Protein AF-A0A6N7F2V4-F1 (afdb_monomer_lite)

pLDDT: mean 83.92, std 19.23, range [26.41, 98.44]

Foldseek 3Di:
DDDDLQLLLLLLLLLQLLLVLLVLLLLLVVLVVVLVVVVDPDDDDDDDPPPVSPNPLDHSVLLCVLVVNDDPQDPPPDDPSRRSVSSSCCCLPPVNVVSLVSNVVSCVVNVVQADPVLNVLNVVLVVCVVVSNPSVSSVSSVVNLVSQCVGDQQSVLSNQLSNLLNVQSSCVSSVNDDLVSLVSNLVSLLSHDDDPLSVVLNVLSVVCSPVVDPVSSVVSVVSVCVSNPPPD

Sequence (232 aa):
MILPLSTAGDLCWLGRYMYRTITIQQRTAIVNTSAKTSTETNTGTGTNIVVATNTPPVSAETYLALMGINSQALHENTDEQTRTEHLARQLNTVILPALFNHINDNVQTVRGVIDRDAYQLFNDAKSLKNDDSLRAACLQLHACCQAMRAQETTVAAFWSLGFSIEQLDEHLRINDAISAHFRQFAVAATSLPDYPAWNTLKLPAQALVFTQDHVAFTDWLTQFYHVFDQRL

Organism: NCBI:txid2654998

InterPro domains:
  IPR007296 Rv2567-like, DUF403 [PF04168] (7-200)

Structure (mmCIF, N/CA/C/O backbone):
data_AF-A0A6N7F2V4-F1
#
_entry.id   AF-A0A6N7F2V4-F1
#
loop_
_atom_site.group_PDB
_atom_site.id
_atom_site.type_symbol
_atom_site.label_atom_id
_atom_site.label_alt_id
_atom_site.label_comp_id
_atom_site.label_asym_id
_atom_site.label_entity_id
_atom_site.label_seq_id
_atom_site.pdbx_PDB_ins_code
_atom_site.Cartn_x
_atom_site.Cartn_y
_atom_site.Cartn_z
_atom_site.occupancy
_atom_site.B_iso_or_equiv
_atom_site.auth_seq_id
_atom_site.auth_comp_id
_atom_site.auth_asym_id
_atom_site.auth_atom_id
_atom_site.pdbx_PDB_model_num
ATOM 1 N N . MET A 1 1 ? 1.453 -14.291 -15.113 1.00 72.94 1 MET A N 1
ATOM 2 C CA . MET A 1 1 ? -0.004 -14.097 -15.329 1.00 72.94 1 MET A CA 1
ATOM 3 C C . MET A 1 1 ? -0.237 -12.689 -15.880 1.00 72.94 1 MET A C 1
ATOM 5 O O . MET A 1 1 ? 0.534 -11.813 -15.522 1.00 72.94 1 MET A O 1
ATOM 9 N N . ILE A 1 2 ? -1.234 -12.444 -16.744 1.00 80.38 2 ILE A N 1
ATOM 10 C CA . ILE A 1 2 ? -1.587 -11.069 -17.167 1.00 80.38 2 ILE A CA 1
ATOM 11 C C . ILE A 1 2 ? -2.807 -10.626 -16.361 1.00 80.38 2 ILE A C 1
ATOM 13 O O . ILE A 1 2 ? -3.857 -11.258 -16.448 1.00 80.38 2 ILE A O 1
ATOM 17 N N . LEU A 1 3 ? -2.657 -9.565 -15.568 1.00 86.75 3 LEU A N 1
ATOM 18 C CA . LEU A 1 3 ? -3.747 -8.982 -14.789 1.00 86.75 3 LEU A CA 1
ATOM 19 C C . LEU A 1 3 ? -4.425 -7.851 -15.577 1.00 86.75 3 LEU A C 1
ATOM 21 O O . LEU A 1 3 ? -3.725 -7.062 -16.218 1.00 86.75 3 LEU A O 1
ATOM 25 N N . PRO A 1 4 ? -5.763 -7.720 -15.509 1.00 89.81 4 PRO A N 1
ATOM 26 C CA . PRO A 1 4 ? -6.443 -6.506 -15.943 1.00 89.81 4 PRO A CA 1
ATOM 27 C C . PRO A 1 4 ? -5.892 -5.283 -15.202 1.00 89.81 4 PRO A C 1
ATOM 29 O O . PRO A 1 4 ? -5.575 -5.369 -14.014 1.00 89.81 4 PRO A O 1
ATOM 32 N N . LEU A 1 5 ? -5.827 -4.133 -15.882 1.00 88.94 5 LEU A N 1
ATOM 33 C CA . LEU A 1 5 ? -5.296 -2.892 -15.303 1.00 88.94 5 LEU A CA 1
ATOM 34 C C . LEU A 1 5 ? -6.032 -2.487 -14.017 1.00 88.94 5 LEU A C 1
ATOM 36 O O . LEU A 1 5 ? -5.392 -2.070 -13.057 1.00 88.94 5 LEU A O 1
ATOM 40 N N . SER A 1 6 ? -7.354 -2.681 -13.973 1.00 89.38 6 SER A N 1
ATOM 41 C CA . SER A 1 6 ? -8.161 -2.438 -12.774 1.00 89.38 6 SER A CA 1
ATOM 42 C C . SER A 1 6 ? -7.714 -3.315 -11.604 1.00 89.38 6 SER A C 1
ATOM 44 O O . SER A 1 6 ? -7.391 -2.795 -10.547 1.00 89.38 6 SER A O 1
ATOM 46 N N . THR A 1 7 ? -7.584 -4.629 -11.815 1.00 93.44 7 THR A N 1
ATOM 47 C CA . THR A 1 7 ? -7.143 -5.578 -10.782 1.00 93.44 7 THR A CA 1
ATOM 48 C C . THR A 1 7 ? -5.726 -5.279 -10.295 1.00 93.44 7 THR A C 1
ATOM 50 O O . THR A 1 7 ? -5.459 -5.359 -9.099 1.00 93.44 7 THR A O 1
ATOM 53 N N . ALA A 1 8 ? -4.817 -4.910 -11.201 1.00 94.31 8 ALA A N 1
ATOM 54 C CA . ALA A 1 8 ? -3.470 -4.474 -10.843 1.00 94.31 8 ALA A CA 1
ATOM 55 C C . ALA A 1 8 ? -3.492 -3.198 -9.981 1.00 94.31 8 ALA A C 1
ATOM 57 O O . ALA A 1 8 ? -2.802 -3.128 -8.963 1.00 94.31 8 ALA A O 1
ATOM 58 N N . GLY A 1 9 ? -4.333 -2.224 -10.343 1.00 94.75 9 GLY A N 1
ATOM 59 C CA . GLY A 1 9 ? -4.569 -1.017 -9.553 1.00 94.75 9 GLY A CA 1
ATOM 60 C C . GLY A 1 9 ? -5.130 -1.326 -8.163 1.00 94.75 9 GLY A C 1
ATOM 61 O O . GLY A 1 9 ? -4.594 -0.841 -7.168 1.00 94.75 9 GLY A O 1
ATOM 62 N N . ASP A 1 10 ? -6.147 -2.185 -8.066 1.00 96.31 10 ASP A N 1
ATOM 63 C CA . ASP A 1 10 ? -6.763 -2.572 -6.790 1.00 96.31 10 ASP A CA 1
ATOM 64 C C . ASP A 1 10 ? -5.779 -3.316 -5.868 1.00 96.31 10 ASP A C 1
ATOM 66 O O . ASP A 1 10 ? -5.812 -3.125 -4.651 1.00 96.31 10 ASP A O 1
ATOM 70 N N . LEU A 1 11 ? -4.845 -4.104 -6.422 1.00 97.50 11 LEU A N 1
ATOM 71 C CA . LEU A 1 11 ? -3.747 -4.712 -5.657 1.00 97.50 11 LEU A CA 1
ATOM 72 C C . LEU A 1 11 ? -2.785 -3.659 -5.092 1.00 97.50 11 LEU A C 1
ATOM 74 O O . LEU A 1 11 ? -2.430 -3.733 -3.912 1.00 97.50 11 LEU A O 1
ATOM 78 N N . CYS A 1 12 ? -2.392 -2.664 -5.894 1.00 97.38 12 CYS A N 1
ATOM 79 C CA . CYS A 1 12 ? -1.582 -1.544 -5.413 1.00 97.38 12 CYS A CA 1
ATOM 80 C C . CYS A 1 12 ? -2.313 -0.787 -4.292 1.00 97.38 12 CYS A C 1
ATOM 82 O O . CYS A 1 12 ? -1.760 -0.560 -3.215 1.00 97.38 12 CYS A O 1
ATOM 84 N N . TRP A 1 13 ? -3.582 -0.437 -4.497 1.00 97.12 13 TRP A N 1
ATOM 85 C CA . TRP A 1 13 ? -4.374 0.254 -3.482 1.00 97.12 13 TRP A CA 1
ATOM 86 C C . TRP A 1 13 ? -4.547 -0.577 -2.209 1.00 97.12 13 TRP A C 1
ATOM 88 O O . TRP A 1 13 ? -4.438 -0.038 -1.109 1.00 97.12 13 TRP A O 1
ATOM 98 N N . LEU A 1 14 ? -4.736 -1.894 -2.333 1.00 98.25 14 LEU A N 1
ATOM 99 C CA . LEU A 1 14 ? -4.779 -2.805 -1.190 1.00 98.25 14 LEU A CA 1
ATOM 100 C C . LEU A 1 14 ? -3.487 -2.727 -0.364 1.00 98.25 14 LEU A C 1
ATOM 102 O O . LEU A 1 14 ? -3.556 -2.567 0.854 1.00 98.25 14 LEU A O 1
ATOM 106 N N . GLY A 1 15 ? -2.317 -2.769 -1.012 1.00 98.12 15 GLY A N 1
ATOM 107 C CA . GLY A 1 15 ? -1.022 -2.618 -0.341 1.00 98.12 15 GLY A CA 1
ATOM 108 C C . GLY A 1 15 ? -0.901 -1.304 0.433 1.00 98.12 15 GLY A C 1
ATOM 109 O O . GLY A 1 15 ? -0.491 -1.310 1.597 1.00 98.12 15 GLY A O 1
ATOM 110 N N . ARG A 1 16 ? -1.337 -0.192 -0.174 1.00 97.25 16 ARG A N 1
ATOM 111 C CA . ARG A 1 16 ? -1.341 1.134 0.465 1.00 97.25 16 ARG A CA 1
ATOM 112 C C . ARG A 1 16 ? -2.234 1.181 1.700 1.00 97.25 16 ARG A C 1
ATOM 114 O O . ARG A 1 16 ? -1.787 1.582 2.774 1.00 97.25 16 ARG A O 1
ATOM 121 N N . TYR A 1 17 ? -3.488 0.747 1.573 1.00 97.31 17 TYR A N 1
ATOM 122 C CA . TYR A 1 17 ? -4.436 0.796 2.687 1.00 97.31 17 TYR A CA 1
ATOM 123 C C . TYR A 1 17 ? -4.031 -0.129 3.834 1.00 97.31 17 TYR A C 1
ATOM 125 O O . TYR A 1 17 ? -4.175 0.253 4.996 1.00 97.31 17 TYR A O 1
ATOM 133 N N . MET A 1 18 ? -3.475 -1.308 3.538 1.00 97.62 18 MET A N 1
ATOM 134 C CA . MET A 1 18 ? -2.960 -2.212 4.570 1.00 97.62 18 MET A CA 1
ATOM 135 C C . MET A 1 18 ? -1.814 -1.577 5.359 1.00 97.62 18 MET A C 1
ATOM 137 O O . MET A 1 18 ? -1.864 -1.582 6.589 1.00 97.62 18 MET A O 1
ATOM 141 N N . TYR A 1 19 ? -0.822 -0.994 4.674 1.00 96.44 19 TYR A N 1
ATOM 142 C CA . TYR A 1 19 ? 0.287 -0.307 5.336 1.00 96.44 19 TYR A CA 1
ATOM 143 C C . TYR A 1 19 ? -0.218 0.831 6.230 1.00 96.44 19 TYR A C 1
ATOM 145 O O . TYR A 1 19 ? 0.044 0.840 7.432 1.00 96.44 19 TYR A O 1
ATOM 153 N N . ARG A 1 20 ? -1.039 1.730 5.672 1.00 94.31 20 ARG A N 1
ATOM 154 C CA . ARG A 1 20 ? -1.604 2.873 6.402 1.00 94.31 20 ARG A CA 1
ATOM 155 C C . ARG A 1 20 ? -2.388 2.441 7.646 1.00 94.31 20 ARG A C 1
ATOM 157 O O . ARG A 1 20 ? -2.226 3.031 8.710 1.00 94.31 20 ARG A O 1
ATOM 164 N N . THR A 1 21 ? -3.203 1.391 7.535 1.00 93.81 21 THR A N 1
ATOM 165 C CA . THR A 1 21 ? -3.991 0.855 8.663 1.00 93.81 21 THR A CA 1
ATOM 166 C C . THR A 1 21 ? -3.090 0.338 9.783 1.00 93.81 21 THR A C 1
ATOM 168 O O . THR A 1 21 ? -3.306 0.660 10.952 1.00 93.81 21 THR A O 1
ATOM 171 N N . ILE A 1 22 ? -2.054 -0.429 9.430 1.00 92.56 22 ILE A N 1
ATOM 172 C CA . ILE A 1 22 ? -1.088 -0.982 10.386 1.00 92.56 22 ILE A CA 1
ATOM 173 C C . ILE A 1 22 ? -0.327 0.142 11.096 1.00 92.56 22 ILE A C 1
ATOM 175 O O . ILE A 1 22 ? -0.249 0.144 12.326 1.00 92.56 22 ILE A O 1
ATOM 179 N N . THR A 1 23 ? 0.187 1.117 10.347 1.00 90.56 23 THR A N 1
ATOM 180 C CA . THR A 1 23 ? 0.953 2.239 10.899 1.00 90.56 23 THR A CA 1
ATOM 181 C C . THR A 1 23 ? 0.112 3.078 11.859 1.00 90.56 23 THR A C 1
ATOM 183 O O . THR A 1 23 ? 0.559 3.384 12.968 1.00 90.56 23 THR A O 1
ATOM 186 N N . ILE A 1 24 ? -1.130 3.405 11.483 1.00 88.50 24 ILE A N 1
ATOM 187 C CA . ILE A 1 24 ? -2.051 4.133 12.365 1.00 88.50 24 ILE A CA 1
ATOM 188 C C . ILE A 1 24 ? -2.283 3.345 13.656 1.00 88.50 24 ILE A C 1
ATOM 190 O O . ILE A 1 24 ? -2.189 3.917 14.742 1.00 88.50 24 ILE A O 1
ATOM 194 N N . GLN A 1 25 ? -2.516 2.033 13.560 1.00 87.44 25 GLN A N 1
ATOM 195 C CA . GLN A 1 25 ? -2.739 1.201 14.740 1.00 87.44 25 GLN A CA 1
ATOM 196 C C . GLN A 1 25 ? -1.510 1.103 15.659 1.00 87.44 25 GLN A C 1
ATOM 198 O O . GLN A 1 25 ? -1.638 1.049 16.884 1.00 87.44 25 GLN A O 1
ATOM 203 N N . GLN A 1 26 ? -0.302 1.055 15.103 1.00 84.69 26 GLN A N 1
ATOM 204 C CA . GLN A 1 26 ? 0.912 1.039 15.918 1.00 84.69 26 GLN A CA 1
ATOM 205 C C . GLN A 1 26 ? 1.054 2.349 16.698 1.00 84.69 26 GLN A C 1
ATOM 207 O O . GLN A 1 26 ? 1.316 2.334 17.901 1.00 84.69 26 GLN A O 1
ATOM 212 N N . ARG A 1 27 ? 0.787 3.481 16.041 1.00 78.50 27 ARG A N 1
ATOM 213 C CA . ARG A 1 27 ? 0.860 4.809 16.657 1.00 78.50 27 ARG A CA 1
ATOM 214 C C . ARG A 1 27 ? -0.245 5.028 17.704 1.00 78.50 27 ARG A C 1
ATOM 216 O O . ARG A 1 27 ? 0.025 5.669 18.716 1.00 78.50 27 ARG A O 1
ATOM 223 N N . THR A 1 28 ? -1.439 4.441 17.549 1.00 72.69 28 THR A N 1
ATOM 224 C CA . THR A 1 28 ? -2.497 4.478 18.587 1.00 72.69 28 THR A CA 1
ATOM 225 C C . THR A 1 28 ? -2.173 3.638 19.815 1.00 72.69 28 THR A C 1
ATOM 227 O O . THR A 1 28 ? -2.500 4.036 20.934 1.00 72.69 28 THR A O 1
ATOM 230 N N . ALA A 1 29 ? -1.532 2.478 19.643 1.00 67.88 29 ALA A N 1
ATOM 231 C CA . ALA A 1 29 ? -1.174 1.610 20.763 1.00 67.88 29 ALA A CA 1
ATOM 232 C C . ALA A 1 29 ? -0.232 2.315 21.756 1.00 67.88 29 ALA A C 1
ATOM 234 O O . ALA A 1 29 ? -0.352 2.124 22.966 1.00 67.88 29 ALA A O 1
ATOM 235 N N . ILE A 1 30 ? 0.651 3.180 21.256 1.00 59.50 30 ILE A N 1
ATOM 236 C CA . ILE A 1 30 ? 1.584 3.965 22.075 1.00 59.50 30 ILE A CA 1
ATOM 237 C C . ILE A 1 30 ? 0.870 5.078 22.835 1.00 59.50 30 ILE A C 1
ATOM 239 O O . ILE A 1 30 ? 1.086 5.221 24.035 1.00 59.50 30 ILE A O 1
ATOM 243 N N . VAL A 1 31 ? -0.057 5.781 22.183 1.00 57.06 31 VAL A N 1
ATOM 244 C CA . VAL A 1 31 ? -0.901 6.803 22.821 1.00 57.06 31 VAL A CA 1
ATOM 245 C C . VAL A 1 31 ? -1.681 6.219 24.012 1.00 57.06 31 VAL A C 1
ATOM 247 O O . VAL A 1 31 ? -1.675 6.784 25.103 1.00 57.06 31 VAL A O 1
ATOM 250 N N . ASN A 1 32 ? -2.264 5.027 23.847 1.00 52.62 32 ASN A N 1
ATOM 251 C CA . ASN A 1 32 ? -2.995 4.337 24.918 1.00 52.62 32 ASN A CA 1
ATOM 252 C C . ASN A 1 32 ? -2.095 3.797 26.045 1.00 52.62 32 ASN A C 1
ATOM 254 O O . ASN A 1 32 ? -2.590 3.516 27.137 1.00 52.62 32 ASN A O 1
ATOM 258 N N . THR A 1 33 ? -0.798 3.612 25.786 1.00 55.09 33 THR A N 1
ATOM 259 C CA . THR A 1 33 ? 0.162 3.145 26.797 1.00 55.09 33 THR A CA 1
ATOM 260 C C . THR A 1 33 ? 0.659 4.320 27.637 1.00 55.09 33 THR A C 1
ATOM 262 O O . THR A 1 33 ? 0.662 4.217 28.859 1.00 55.09 33 THR A O 1
ATOM 265 N N . SER A 1 34 ? 0.958 5.468 27.016 1.00 48.56 34 SER A N 1
ATOM 266 C CA . SER A 1 34 ? 1.377 6.688 27.725 1.00 48.56 34 SER A CA 1
ATOM 267 C C . SER A 1 34 ? 0.290 7.271 28.638 1.00 48.56 34 SER A C 1
ATOM 269 O O . SER A 1 34 ? 0.609 7.768 29.713 1.00 48.56 34 SER A O 1
ATOM 271 N N . ALA A 1 35 ? -0.992 7.158 28.269 1.00 46.00 35 ALA A N 1
ATOM 272 C CA . ALA A 1 35 ? -2.107 7.610 29.111 1.00 46.00 35 ALA A CA 1
ATOM 273 C C . ALA A 1 35 ? -2.288 6.774 30.399 1.00 46.00 35 ALA A C 1
ATOM 275 O O . ALA A 1 35 ? -2.742 7.292 31.420 1.00 46.00 35 ALA A O 1
ATOM 276 N N . LYS A 1 36 ? -1.906 5.487 30.377 1.00 46.66 36 LYS A N 1
ATOM 277 C CA . LYS A 1 36 ? -1.992 4.595 31.547 1.00 46.66 36 LYS A CA 1
ATOM 278 C C . LYS A 1 36 ? -0.860 4.821 32.548 1.00 46.66 36 LYS A C 1
ATOM 280 O O . LYS A 1 36 ? -1.090 4.755 33.750 1.00 46.66 36 LYS A O 1
ATOM 285 N N . THR A 1 37 ? 0.343 5.156 32.084 1.00 45.66 37 THR A N 1
ATOM 286 C CA . THR A 1 37 ? 1.487 5.411 32.976 1.00 45.66 37 THR A CA 1
ATOM 287 C C . THR A 1 37 ? 1.308 6.676 33.822 1.00 45.66 37 THR A C 1
ATOM 289 O O . THR A 1 37 ? 1.836 6.751 34.926 1.00 45.66 37 THR A O 1
ATOM 292 N N . SER A 1 38 ? 0.526 7.649 33.345 1.00 40.66 38 SER A N 1
ATOM 293 C CA . SER A 1 38 ? 0.199 8.871 34.096 1.00 40.66 38 SER A CA 1
ATOM 294 C C . SER A 1 38 ? -0.913 8.677 35.137 1.00 40.66 38 SER A C 1
ATOM 296 O O . SER A 1 38 ? -1.105 9.544 35.985 1.00 40.66 38 SER A O 1
ATOM 298 N N . THR A 1 39 ? -1.643 7.555 35.097 1.00 41.25 39 THR A N 1
ATOM 299 C CA . THR A 1 39 ? -2.728 7.238 36.046 1.00 41.25 39 THR A CA 1
ATOM 300 C C . THR A 1 39 ? -2.332 6.222 37.124 1.00 41.25 39 THR A C 1
ATOM 302 O O . THR A 1 39 ? -3.036 6.104 38.124 1.00 41.25 39 THR A O 1
ATOM 305 N N . GLU A 1 40 ? -1.179 5.555 37.001 1.00 37.28 40 GLU A N 1
ATOM 306 C CA . GLU A 1 40 ? -0.672 4.584 37.983 1.00 37.28 40 GLU A CA 1
ATOM 307 C C . GLU A 1 40 ? 0.592 5.083 38.707 1.00 37.28 40 GLU A C 1
ATOM 309 O O . GLU A 1 40 ? 1.672 4.505 38.617 1.00 37.28 40 GLU A O 1
ATOM 314 N N . THR A 1 41 ? 0.457 6.129 39.526 1.00 36.97 41 THR A N 1
ATOM 315 C CA . THR A 1 41 ? 1.317 6.285 40.710 1.00 36.97 41 THR A CA 1
ATOM 316 C C . THR A 1 41 ? 0.575 5.775 41.935 1.00 36.97 41 THR A C 1
ATOM 318 O O . THR A 1 41 ? -0.010 6.566 42.673 1.00 36.97 41 THR A O 1
ATOM 321 N N . ASN A 1 42 ? 0.581 4.457 42.153 1.00 41.00 42 ASN A N 1
ATOM 322 C CA . ASN A 1 42 ? 0.904 3.885 43.462 1.00 41.00 42 ASN A CA 1
ATOM 323 C C . ASN A 1 42 ? 0.866 2.349 43.483 1.00 41.00 42 ASN A C 1
ATOM 325 O O . ASN A 1 42 ? -0.085 1.716 43.042 1.00 41.00 42 ASN A O 1
ATOM 329 N N . THR A 1 43 ? 1.881 1.808 44.162 1.00 35.66 43 THR A N 1
ATOM 330 C CA . THR A 1 43 ? 2.087 0.434 44.654 1.00 35.66 43 THR A CA 1
ATOM 331 C C . THR A 1 43 ? 2.624 -0.636 43.692 1.00 35.66 43 THR A C 1
ATOM 333 O O . THR A 1 43 ? 1.897 -1.259 42.935 1.00 35.66 43 THR A O 1
ATOM 336 N N . GLY A 1 44 ? 3.907 -0.969 43.899 1.00 35.16 44 GLY A N 1
ATOM 337 C CA . GLY A 1 44 ? 4.316 -2.368 44.069 1.00 35.16 44 GLY A CA 1
ATOM 338 C C . GLY A 1 44 ? 5.067 -3.030 42.915 1.00 35.16 44 GLY A C 1
ATOM 339 O O . GLY A 1 44 ? 4.458 -3.602 42.026 1.00 35.16 44 GLY A O 1
ATOM 340 N N . THR A 1 45 ? 6.402 -3.034 43.024 1.00 40.31 45 THR A N 1
ATOM 341 C CA . THR A 1 45 ? 7.339 -4.102 42.597 1.00 40.31 45 THR A CA 1
ATOM 342 C C . THR A 1 45 ? 6.857 -5.064 41.502 1.00 40.31 45 THR A C 1
ATOM 344 O O . THR A 1 45 ? 6.261 -6.100 41.789 1.00 40.31 45 THR A O 1
ATOM 347 N N . GLY A 1 46 ? 7.238 -4.777 40.257 1.00 28.45 46 GLY A N 1
ATOM 348 C CA . GLY A 1 46 ? 7.104 -5.687 39.123 1.00 28.45 46 GLY A CA 1
ATOM 349 C C . GLY A 1 46 ? 8.268 -5.502 38.154 1.00 28.45 46 GLY A C 1
ATOM 350 O O . GLY A 1 46 ? 8.620 -4.386 37.789 1.00 28.45 46 GLY A O 1
ATOM 351 N N . THR A 1 47 ? 8.910 -6.605 37.803 1.00 27.53 47 THR A N 1
ATOM 352 C CA . THR A 1 47 ? 10.104 -6.727 36.965 1.00 27.53 47 THR A CA 1
ATOM 353 C C . THR A 1 47 ? 9.939 -6.000 35.624 1.00 27.53 47 THR A C 1
ATOM 355 O O . THR A 1 47 ? 9.102 -6.384 34.810 1.00 27.53 47 THR A O 1
ATOM 358 N N . ASN A 1 48 ? 10.757 -4.971 35.373 1.00 26.41 48 ASN A N 1
ATOM 359 C CA . ASN A 1 48 ? 10.792 -4.255 34.096 1.00 26.41 48 ASN A CA 1
ATOM 360 C C . ASN A 1 48 ? 11.324 -5.174 32.986 1.00 26.41 48 ASN A C 1
ATOM 362 O O . ASN A 1 48 ? 12.532 -5.298 32.784 1.00 26.41 48 ASN A O 1
ATOM 366 N N . ILE A 1 49 ? 10.416 -5.802 32.239 1.00 29.00 49 ILE A N 1
ATOM 367 C CA . ILE A 1 49 ? 10.722 -6.279 30.892 1.00 29.00 49 ILE A CA 1
ATOM 368 C C . ILE A 1 49 ? 10.742 -5.032 30.012 1.00 29.00 49 ILE A C 1
ATOM 370 O O . ILE A 1 49 ? 9.696 -4.502 29.643 1.00 29.00 49 ILE A O 1
ATOM 374 N N . VAL A 1 50 ? 11.943 -4.546 29.699 1.00 28.42 50 VAL A N 1
ATOM 375 C CA . VAL A 1 50 ? 12.147 -3.516 28.677 1.00 28.42 50 VAL A CA 1
ATOM 376 C C . VAL A 1 50 ? 11.819 -4.156 27.328 1.00 28.42 50 VAL A C 1
ATOM 378 O O . VAL A 1 50 ? 12.684 -4.697 26.644 1.00 28.42 50 VAL A O 1
ATOM 381 N N . VAL A 1 51 ? 10.540 -4.143 26.955 1.00 31.64 51 VAL A N 1
ATOM 382 C CA . VAL A 1 51 ? 10.152 -4.255 25.551 1.00 31.64 51 VAL A CA 1
ATOM 383 C C . VAL A 1 51 ? 10.748 -3.017 24.899 1.00 31.64 51 VAL A C 1
ATOM 385 O O . VAL A 1 51 ? 10.389 -1.904 25.273 1.00 31.64 51 VAL A O 1
ATOM 388 N N . ALA A 1 52 ? 11.705 -3.194 23.991 1.00 26.88 52 ALA A N 1
ATOM 389 C CA . ALA A 1 52 ? 12.224 -2.104 23.179 1.00 26.88 52 ALA A CA 1
ATOM 390 C C . ALA A 1 52 ? 11.061 -1.546 22.346 1.00 26.88 52 ALA A C 1
ATOM 392 O O . ALA A 1 52 ? 10.763 -2.024 21.252 1.00 26.88 52 ALA A O 1
ATOM 393 N N . THR A 1 53 ? 10.331 -0.582 22.899 1.00 34.66 53 THR A N 1
ATOM 394 C CA . THR A 1 53 ? 9.316 0.154 22.167 1.00 34.66 53 THR A CA 1
ATOM 395 C C . THR A 1 53 ? 10.085 1.111 21.279 1.00 34.66 53 THR A C 1
ATOM 397 O O . THR A 1 53 ? 10.571 2.138 21.749 1.00 34.66 53 THR A O 1
ATOM 400 N N . ASN A 1 54 ? 10.250 0.749 20.006 1.00 42.41 54 ASN A N 1
ATOM 401 C CA . ASN A 1 54 ? 10.611 1.712 18.976 1.00 42.41 54 ASN A CA 1
ATOM 402 C C . ASN A 1 54 ? 9.512 2.776 18.979 1.00 42.41 54 ASN A C 1
ATOM 404 O O . ASN A 1 54 ? 8.454 2.583 18.379 1.00 42.41 54 ASN A O 1
ATOM 408 N N . THR A 1 55 ? 9.722 3.852 19.733 1.00 49.28 55 THR A N 1
ATOM 409 C CA . THR A 1 55 ? 8.814 4.987 19.731 1.00 49.28 55 THR A CA 1
ATOM 410 C C . THR A 1 55 ? 8.803 5.524 18.302 1.00 49.28 55 THR A C 1
ATOM 412 O O . THR A 1 55 ? 9.869 5.819 17.760 1.00 49.28 55 THR A O 1
ATOM 415 N N . PRO A 1 56 ? 7.638 5.588 17.648 1.00 62.78 56 PRO A N 1
ATOM 416 C CA . PRO A 1 56 ? 7.534 6.058 16.290 1.00 62.78 56 PRO A CA 1
ATOM 41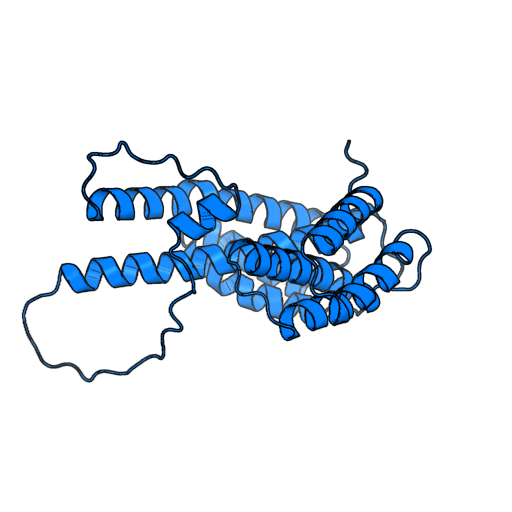7 C C . PRO A 1 56 ? 8.010 7.513 16.237 1.00 62.78 56 PRO A C 1
ATOM 419 O O . PRO A 1 56 ? 7.825 8.258 17.201 1.00 62.78 56 PRO A O 1
ATOM 422 N N . PRO A 1 57 ? 8.598 7.934 15.109 1.00 65.38 57 PRO A N 1
ATOM 423 C CA . PRO A 1 57 ? 9.309 9.210 14.991 1.00 65.38 57 PRO A CA 1
ATOM 424 C C . PRO A 1 57 ? 8.425 10.444 15.231 1.00 65.38 57 PRO A C 1
ATOM 426 O O . PRO A 1 57 ? 8.937 11.520 15.519 1.00 65.38 57 PRO A O 1
ATOM 429 N N . VAL A 1 58 ? 7.099 10.296 15.136 1.00 78.81 58 VAL A N 1
ATOM 430 C CA . VAL A 1 58 ? 6.116 11.362 15.378 1.00 78.81 58 VAL A CA 1
ATOM 431 C C . VAL A 1 58 ? 4.880 10.812 16.094 1.00 78.81 58 VAL A C 1
ATOM 433 O O . VAL A 1 58 ? 4.560 9.623 15.974 1.00 78.81 58 VAL A O 1
ATOM 436 N N . SER A 1 59 ? 4.161 11.679 16.813 1.00 77.75 59 SER A N 1
ATOM 437 C CA . SER A 1 59 ? 2.896 11.331 17.473 1.00 77.75 59 SER A CA 1
ATOM 438 C C . SER A 1 59 ? 1.822 10.909 16.458 1.00 77.75 59 SER A C 1
ATOM 440 O O . SER A 1 59 ? 1.920 11.198 15.263 1.00 77.75 59 SER A O 1
ATOM 442 N N . ALA A 1 60 ? 0.772 10.228 16.930 1.00 76.38 60 ALA A N 1
ATOM 443 C CA . ALA A 1 60 ? -0.357 9.851 16.080 1.00 76.38 60 ALA A CA 1
ATOM 444 C C . ALA A 1 60 ? -1.051 11.081 15.465 1.00 76.38 60 ALA A C 1
ATOM 446 O O . ALA A 1 60 ? -1.415 11.045 14.297 1.00 76.38 60 ALA A O 1
ATOM 447 N N . GLU A 1 61 ? -1.180 12.186 16.203 1.00 78.56 61 GLU A N 1
ATOM 448 C CA . GLU A 1 61 ? -1.787 13.421 15.687 1.00 78.56 61 GLU A CA 1
ATOM 449 C C . GLU A 1 61 ? -0.960 14.050 14.572 1.00 78.56 61 GLU A C 1
ATOM 451 O O . GLU A 1 61 ? -1.488 14.347 13.501 1.00 78.56 61 GLU A O 1
ATOM 456 N N . THR A 1 62 ? 0.349 14.204 14.797 1.00 81.62 62 THR A N 1
ATOM 457 C CA . THR A 1 62 ? 1.266 14.739 13.787 1.00 81.62 62 THR A CA 1
ATOM 458 C C . THR A 1 62 ? 1.249 13.860 12.543 1.00 81.62 62 THR A C 1
ATOM 460 O O . THR A 1 62 ? 1.191 14.375 11.431 1.00 81.62 62 THR A O 1
ATOM 463 N N . TYR A 1 63 ? 1.227 12.537 12.718 1.00 83.94 63 TYR A N 1
ATOM 464 C CA . TYR A 1 63 ? 1.093 11.600 11.608 1.00 83.94 63 TYR A CA 1
ATOM 465 C C . TYR A 1 63 ? -0.192 11.835 10.803 1.00 83.94 63 TYR A C 1
ATOM 467 O O . TYR A 1 63 ? -0.127 11.972 9.586 1.00 83.94 63 TYR A O 1
ATOM 475 N N . LEU A 1 64 ? -1.358 11.920 11.453 1.00 83.75 64 LEU A N 1
ATOM 476 C CA . LEU A 1 64 ? -2.628 12.139 10.750 1.00 83.75 64 LEU A CA 1
ATOM 477 C C . LEU A 1 64 ? -2.636 13.467 9.989 1.00 83.75 64 LEU A C 1
ATOM 479 O O . LEU A 1 64 ? -3.040 13.490 8.826 1.00 83.75 64 LEU A O 1
ATOM 483 N N . ALA A 1 65 ? -2.128 14.536 10.610 1.00 84.00 65 ALA A N 1
ATOM 484 C CA . ALA A 1 65 ? -2.009 15.846 9.981 1.00 84.00 65 ALA A CA 1
ATOM 485 C C . ALA A 1 65 ? -1.117 15.796 8.729 1.00 84.00 65 ALA A C 1
ATOM 487 O O . ALA A 1 65 ? -1.523 16.262 7.665 1.00 84.00 65 ALA A O 1
ATOM 488 N N . LEU A 1 66 ? 0.057 15.162 8.824 1.00 83.94 66 LEU A N 1
ATOM 489 C CA . LEU A 1 66 ? 0.969 14.968 7.691 1.00 83.94 66 LEU A CA 1
ATOM 490 C C . LEU A 1 66 ? 0.350 14.100 6.587 1.00 83.94 66 LEU A C 1
ATOM 492 O O . LEU A 1 66 ? 0.548 14.348 5.398 1.00 83.94 66 LEU A O 1
ATOM 496 N N . MET A 1 67 ? -0.447 13.099 6.955 1.00 82.75 67 MET A N 1
ATOM 497 C CA . MET A 1 67 ? -1.137 12.243 5.991 1.00 82.75 67 MET A CA 1
ATOM 498 C C . MET A 1 67 ? -2.389 12.891 5.377 1.00 82.75 67 MET A C 1
ATOM 500 O O . MET A 1 67 ? -3.029 12.272 4.527 1.00 82.75 67 MET A O 1
ATOM 504 N N . GLY A 1 68 ? -2.741 14.123 5.771 1.00 79.44 68 GLY A N 1
ATOM 505 C CA . GLY A 1 68 ? -3.954 14.811 5.316 1.00 79.44 68 GLY A CA 1
ATOM 506 C C . GLY A 1 68 ? -5.243 14.151 5.817 1.00 79.44 68 GLY A C 1
ATOM 507 O O . GLY A 1 68 ? -6.314 14.351 5.244 1.00 79.44 68 GLY A O 1
ATOM 508 N N . ILE A 1 69 ? -5.152 13.332 6.867 1.00 78.19 69 ILE A N 1
ATOM 509 C CA . ILE A 1 69 ? -6.297 12.670 7.482 1.00 78.19 69 ILE A CA 1
ATOM 510 C C . ILE A 1 69 ? -6.870 13.651 8.496 1.00 78.19 69 ILE A C 1
ATOM 512 O O . ILE A 1 69 ? -6.239 13.943 9.509 1.00 78.19 69 ILE A O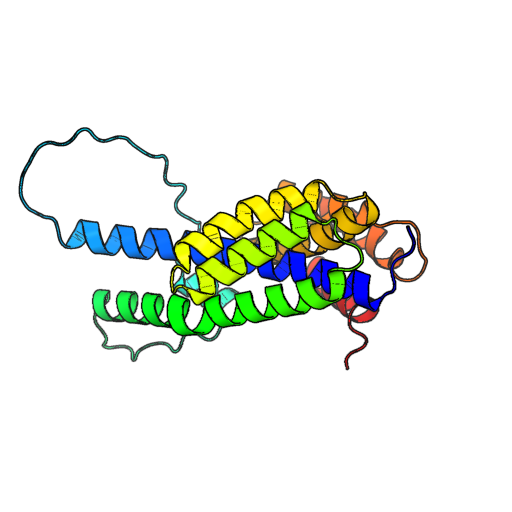 1
ATOM 516 N N . ASN A 1 70 ? -8.060 14.176 8.204 1.00 66.19 70 ASN A N 1
ATOM 517 C CA . ASN A 1 70 ? -8.702 15.202 9.018 1.00 66.19 70 ASN A CA 1
ATOM 518 C C . ASN A 1 70 ? -9.064 14.655 10.412 1.00 66.19 70 ASN A C 1
ATOM 520 O O . ASN A 1 70 ? -10.154 14.118 10.631 1.00 66.19 70 ASN A O 1
ATOM 524 N N . SER A 1 71 ? -8.142 14.777 11.366 1.00 63.28 71 SER A N 1
ATOM 525 C CA . SER A 1 71 ? -8.471 14.700 12.781 1.00 63.28 71 SER A CA 1
ATOM 526 C C . SER A 1 71 ? -9.143 16.014 13.151 1.00 63.28 71 SER A C 1
ATOM 528 O O . SER A 1 71 ? -8.501 17.059 13.036 1.00 63.28 71 SER A O 1
ATOM 530 N N . GLN A 1 72 ? -10.419 16.000 13.543 1.00 60.84 72 GLN A N 1
ATOM 531 C CA . GLN A 1 72 ? -11.072 17.228 13.991 1.00 60.84 72 GLN A CA 1
ATOM 532 C C . GLN A 1 72 ? -10.308 17.716 15.224 1.00 60.84 72 GLN A C 1
ATOM 534 O O . GLN A 1 72 ? -10.367 17.097 16.283 1.00 60.84 72 GLN A O 1
ATOM 539 N N . ALA A 1 73 ? -9.518 18.776 15.061 1.00 53.25 73 ALA A N 1
ATOM 540 C CA . ALA A 1 73 ? -8.737 19.325 16.151 1.00 53.25 73 ALA A CA 1
ATOM 541 C C . ALA A 1 73 ? -9.709 19.893 17.190 1.00 53.25 73 ALA A C 1
ATOM 543 O O . ALA A 1 73 ? -10.497 20.795 16.898 1.00 53.25 73 ALA A O 1
ATOM 544 N N . LEU A 1 74 ? -9.672 19.334 18.398 1.00 52.34 74 LEU A N 1
ATOM 545 C CA . LEU A 1 74 ? -10.335 19.917 19.556 1.00 52.34 74 LEU A CA 1
ATOM 546 C C . LEU A 1 74 ? -9.838 21.353 19.765 1.00 52.34 74 LEU A C 1
ATOM 548 O O . LEU A 1 74 ? -8.655 21.640 19.587 1.00 52.34 74 LEU A O 1
ATOM 552 N N . HIS A 1 75 ? -10.757 22.241 20.153 1.00 52.81 75 HIS A N 1
ATOM 553 C CA . HIS A 1 75 ? -10.481 23.646 20.456 1.00 52.81 75 HIS A CA 1
ATOM 554 C C . HIS A 1 75 ? -9.277 23.811 21.404 1.00 52.81 75 HIS A C 1
ATOM 556 O O . HIS A 1 75 ? -9.099 23.014 22.329 1.00 52.81 75 HIS A O 1
ATOM 562 N N . GLU A 1 76 ? -8.511 24.893 21.208 1.00 52.66 76 GLU A N 1
ATOM 563 C CA . GLU A 1 76 ? -7.208 25.225 21.829 1.00 52.66 76 GLU A CA 1
ATOM 564 C C . GLU A 1 76 ? -7.165 25.290 23.377 1.00 52.66 76 GLU A C 1
ATOM 566 O O . GLU A 1 76 ? -6.123 25.598 23.941 1.00 52.66 76 GLU A O 1
ATOM 571 N N . ASN A 1 77 ? -8.246 24.954 24.089 1.00 55.94 77 ASN A N 1
ATOM 572 C CA . ASN A 1 77 ? -8.333 24.954 25.559 1.00 55.94 77 ASN A CA 1
ATOM 573 C C . ASN A 1 77 ? -8.710 23.588 26.166 1.00 55.94 77 ASN A C 1
ATOM 575 O O . ASN A 1 77 ? -9.205 23.519 27.290 1.00 55.94 77 ASN A O 1
ATOM 579 N N . THR A 1 78 ? -8.521 22.496 25.426 1.00 62.88 78 THR A N 1
ATOM 580 C CA . THR A 1 78 ? -8.859 21.147 25.903 1.00 62.88 78 THR A CA 1
ATOM 581 C C . THR A 1 78 ? -7.645 20.497 26.566 1.00 62.88 78 THR A C 1
ATOM 583 O O . THR A 1 78 ? -6.565 20.488 25.980 1.00 62.88 78 THR A O 1
ATOM 586 N N . ASP A 1 79 ? -7.822 19.950 27.771 1.00 76.19 79 ASP A N 1
ATOM 587 C CA . ASP A 1 79 ? -6.792 19.179 28.480 1.00 76.19 79 ASP A CA 1
ATOM 588 C C . ASP A 1 79 ? -6.227 18.029 27.611 1.00 76.19 79 ASP A C 1
ATOM 590 O O . ASP A 1 79 ? -6.938 17.426 26.798 1.00 76.19 79 ASP A O 1
ATOM 594 N N . GLU A 1 80 ? -4.935 17.731 27.785 1.00 70.31 80 GLU A N 1
ATOM 595 C CA . GLU A 1 80 ? -4.161 16.772 26.985 1.00 70.31 80 GLU A CA 1
ATOM 596 C C . GLU A 1 80 ? -4.749 15.355 27.046 1.00 70.31 80 GLU A C 1
ATOM 598 O O . GLU A 1 80 ? -4.774 14.640 26.035 1.00 70.31 80 GLU A O 1
ATOM 603 N N . GLN A 1 81 ? -5.302 14.961 28.196 1.00 71.69 81 GLN A N 1
ATOM 604 C CA . GLN A 1 81 ? -5.933 13.654 28.351 1.00 71.69 81 GLN A CA 1
ATOM 605 C C . GLN A 1 81 ? -7.257 13.570 27.586 1.00 71.69 81 GLN A C 1
ATOM 607 O O . GLN A 1 81 ? -7.490 12.613 26.844 1.00 71.69 81 GLN A O 1
ATOM 612 N N . THR A 1 82 ? -8.082 14.615 27.661 1.00 77.44 82 THR A N 1
ATOM 613 C CA . THR A 1 82 ? -9.331 14.703 26.885 1.00 77.44 82 THR A CA 1
ATOM 614 C C . THR A 1 82 ? -9.058 14.710 25.373 1.00 77.44 82 THR A C 1
ATOM 616 O O . THR A 1 82 ? -9.778 14.072 24.597 1.00 77.44 82 THR A O 1
ATOM 619 N N . ARG A 1 83 ? -7.981 15.381 24.942 1.00 73.12 83 ARG A N 1
ATOM 620 C CA . ARG A 1 83 ? -7.518 15.387 23.547 1.00 73.12 83 ARG A CA 1
ATOM 621 C C . ARG A 1 83 ? -7.081 14.000 23.078 1.00 73.12 83 ARG A C 1
ATOM 623 O O . ARG A 1 83 ? -7.525 13.533 22.028 1.00 73.12 83 ARG A O 1
ATOM 630 N N . THR A 1 84 ? -6.299 13.313 23.903 1.00 74.00 84 THR A N 1
ATOM 631 C CA . THR A 1 84 ? -5.834 11.945 23.659 1.00 74.00 84 THR A CA 1
ATOM 632 C C . THR A 1 84 ? -6.993 10.950 23.529 1.00 74.00 84 THR A C 1
ATOM 634 O O . THR A 1 84 ? -7.033 10.152 22.589 1.00 74.00 84 THR A O 1
ATOM 637 N N . GLU A 1 85 ? -7.978 11.018 24.424 1.00 78.44 85 GLU A N 1
ATOM 638 C CA . GLU A 1 85 ? -9.167 10.160 24.379 1.00 78.44 85 GLU A CA 1
ATOM 639 C C . GLU A 1 85 ? -10.038 10.429 23.146 1.00 78.44 85 GLU A C 1
ATOM 641 O O . GLU A 1 85 ? -10.574 9.496 22.540 1.00 78.44 85 GLU A O 1
ATOM 646 N N . HIS A 1 86 ? -10.179 11.694 22.744 1.00 80.56 86 HIS A N 1
ATOM 647 C CA . HIS A 1 86 ? -10.912 12.054 21.534 1.00 80.56 86 HIS A CA 1
ATOM 648 C C . HIS A 1 86 ? -10.225 11.528 20.274 1.00 80.56 86 HIS A C 1
ATOM 650 O O . HIS A 1 86 ? -10.888 10.915 19.436 1.00 80.56 86 HIS A O 1
ATOM 656 N N . LEU A 1 87 ? -8.905 11.695 20.172 1.00 80.19 87 LEU A N 1
ATOM 657 C CA . LEU A 1 87 ? -8.108 11.149 19.080 1.00 80.19 87 LEU A CA 1
ATOM 658 C C . LEU A 1 87 ? -8.234 9.623 19.010 1.00 80.19 87 LEU A C 1
ATOM 660 O O . LEU A 1 87 ? -8.501 9.068 17.943 1.00 80.19 87 LEU A O 1
ATOM 664 N N . ALA A 1 88 ? -8.082 8.938 20.148 1.00 80.12 88 ALA A N 1
ATOM 665 C CA . ALA A 1 88 ? -8.236 7.491 20.223 1.00 80.12 88 ALA A CA 1
ATOM 666 C C . ALA A 1 88 ? -9.641 7.061 19.774 1.00 80.12 88 ALA A C 1
ATOM 668 O O . ALA A 1 88 ? -9.775 6.106 19.006 1.00 80.12 88 ALA A O 1
ATOM 669 N N . ARG A 1 89 ? -10.689 7.784 20.186 1.00 83.31 89 ARG A N 1
ATOM 670 C CA . ARG A 1 89 ? -12.061 7.533 19.733 1.00 83.31 89 ARG A CA 1
ATOM 671 C C . ARG A 1 89 ? -12.183 7.721 18.222 1.00 83.31 89 ARG A C 1
ATOM 673 O O . ARG A 1 89 ? -12.626 6.795 17.557 1.00 83.31 89 ARG A O 1
ATOM 680 N N . GLN A 1 90 ? -11.737 8.849 17.672 1.00 84.44 90 GLN A N 1
ATOM 681 C CA . GLN A 1 90 ? -11.823 9.136 16.237 1.00 84.44 90 GLN A CA 1
ATOM 682 C C . GLN A 1 90 ? -11.082 8.090 15.388 1.00 84.44 90 GLN A C 1
ATOM 684 O O . GLN A 1 90 ? -11.583 7.651 14.349 1.00 84.44 90 GLN A O 1
ATOM 689 N N . LEU A 1 91 ? -9.908 7.647 15.843 1.00 85.44 91 LEU A N 1
ATOM 690 C CA . LEU A 1 91 ? -9.131 6.619 15.157 1.00 85.44 91 LEU A CA 1
ATOM 691 C C . LEU A 1 91 ? -9.879 5.286 15.116 1.00 85.44 91 LEU A C 1
ATOM 693 O O . LEU A 1 91 ? -9.961 4.675 14.052 1.00 85.44 91 LEU A O 1
ATOM 697 N N . ASN A 1 92 ? -10.471 4.874 16.239 1.00 84.94 92 ASN A N 1
ATOM 698 C CA . ASN A 1 92 ? -11.170 3.595 16.346 1.00 84.94 92 ASN A CA 1
ATOM 699 C C . ASN A 1 92 ? -12.582 3.604 15.735 1.00 84.94 92 ASN A C 1
ATOM 701 O O . ASN A 1 92 ? -13.025 2.563 15.260 1.00 84.94 92 ASN A O 1
ATOM 705 N N . THR A 1 93 ? -13.293 4.736 15.726 1.00 85.88 93 THR A N 1
ATOM 706 C CA . THR A 1 93 ? -14.694 4.792 15.265 1.00 85.88 93 THR A CA 1
ATOM 707 C C . THR A 1 93 ? -14.866 5.337 13.851 1.00 85.88 93 THR A C 1
ATOM 709 O O . THR A 1 93 ? -15.896 5.077 13.234 1.00 85.88 93 THR A O 1
ATOM 712 N N . VAL A 1 94 ? -13.881 6.067 13.316 1.00 88.06 94 VAL A N 1
ATOM 713 C CA . VAL A 1 94 ? -13.982 6.707 11.994 1.00 88.06 94 VAL A CA 1
ATOM 714 C C . VAL A 1 94 ? -12.879 6.225 11.059 1.00 88.06 94 VAL A C 1
ATOM 716 O O . VAL A 1 94 ? -13.163 5.615 10.030 1.00 88.06 94 VAL A O 1
ATOM 719 N N . ILE A 1 95 ? -11.617 6.474 11.413 1.00 89.00 95 ILE A N 1
ATOM 720 C CA . ILE A 1 95 ? -10.497 6.361 10.465 1.00 89.00 95 ILE A CA 1
ATOM 721 C C . ILE A 1 95 ? -10.170 4.899 10.147 1.00 89.00 95 ILE A C 1
ATOM 723 O O . ILE A 1 95 ? -10.164 4.506 8.980 1.00 89.00 95 ILE A O 1
ATOM 727 N N . LEU A 1 96 ? -9.921 4.076 11.169 1.00 91.06 96 LEU A N 1
ATOM 728 C CA . LEU A 1 96 ? -9.595 2.664 10.974 1.00 91.06 96 LEU A CA 1
ATOM 729 C C . LEU A 1 96 ? -10.766 1.881 10.349 1.00 91.06 96 LEU A C 1
ATOM 731 O O . LEU A 1 96 ? -10.516 1.155 9.387 1.00 91.06 96 LEU A O 1
ATOM 735 N N . PRO A 1 97 ? -12.037 2.041 10.781 1.00 91.88 97 PRO A N 1
ATOM 736 C CA . PRO A 1 97 ? -13.163 1.398 10.104 1.00 91.88 97 PRO A CA 1
ATOM 737 C C . PRO A 1 97 ? -13.282 1.760 8.619 1.00 91.88 97 PRO A C 1
ATOM 739 O O . PRO A 1 97 ? -13.546 0.874 7.806 1.00 91.88 97 PRO A O 1
ATOM 742 N N . ALA A 1 98 ? -13.056 3.027 8.249 1.00 92.31 98 ALA A N 1
ATOM 743 C CA . ALA A 1 98 ? -13.074 3.452 6.850 1.00 92.31 98 ALA A CA 1
ATOM 744 C C . ALA A 1 98 ? -11.960 2.778 6.032 1.00 92.31 98 ALA A C 1
ATOM 746 O O . ALA A 1 98 ? -12.218 2.261 4.945 1.00 92.31 98 ALA A O 1
ATOM 747 N N . LEU A 1 99 ? -10.742 2.701 6.575 1.00 93.88 99 LEU A N 1
ATOM 748 C CA . LEU A 1 99 ? -9.637 1.993 5.925 1.00 93.88 99 LEU A CA 1
ATOM 749 C C . LEU A 1 99 ? -9.919 0.493 5.772 1.00 93.88 99 LEU A C 1
ATOM 751 O O . LEU A 1 99 ? -9.657 -0.069 4.711 1.00 93.88 99 LEU A O 1
ATOM 755 N N . PHE A 1 100 ? -10.520 -0.150 6.777 1.00 94.62 100 PHE A N 1
ATOM 756 C CA . PHE A 1 100 ? -10.955 -1.546 6.669 1.00 94.62 100 PHE A CA 1
ATOM 757 C C . PHE A 1 100 ? -11.992 -1.759 5.567 1.00 94.62 100 PHE A C 1
ATOM 759 O O . PHE A 1 100 ? -11.948 -2.787 4.890 1.00 94.62 100 PHE A O 1
ATOM 766 N N . ASN A 1 101 ? -12.908 -0.808 5.368 1.00 94.94 101 ASN A N 1
ATOM 767 C CA . ASN A 1 101 ? -13.871 -0.887 4.274 1.00 94.94 101 ASN A CA 1
ATOM 768 C C . ASN A 1 101 ? -13.149 -0.836 2.917 1.00 94.94 101 ASN A C 1
ATOM 770 O O . ASN A 1 101 ? -13.378 -1.717 2.096 1.00 94.94 101 ASN A O 1
ATOM 774 N N . HIS A 1 102 ? -12.193 0.082 2.730 1.00 96.38 102 HIS A N 1
ATOM 775 C CA . HIS A 1 102 ? -11.378 0.135 1.508 1.00 96.38 102 HIS A CA 1
ATOM 776 C C . HIS A 1 102 ? -10.553 -1.140 1.273 1.00 96.38 102 HIS A C 1
ATOM 778 O O . HIS A 1 102 ? -10.484 -1.635 0.149 1.00 96.38 102 HIS A O 1
ATOM 784 N N . ILE A 1 103 ? -9.958 -1.711 2.328 1.00 97.44 103 ILE A N 1
ATOM 785 C CA . ILE A 1 103 ? -9.266 -3.007 2.248 1.00 97.44 103 ILE A CA 1
ATOM 786 C C . ILE A 1 103 ? -10.247 -4.091 1.790 1.00 97.44 103 ILE A C 1
ATOM 788 O O . ILE A 1 103 ? -9.940 -4.828 0.857 1.00 97.44 103 ILE A O 1
ATOM 792 N N . ASN A 1 104 ? -11.427 -4.188 2.411 1.00 96.38 104 ASN A N 1
ATOM 793 C CA . ASN A 1 104 ? -12.430 -5.187 2.044 1.00 96.38 104 ASN A CA 1
ATOM 794 C C . ASN A 1 104 ? -12.896 -5.018 0.593 1.00 96.38 104 ASN A C 1
ATOM 796 O O . ASN A 1 104 ? -13.000 -6.021 -0.107 1.00 96.38 104 ASN A O 1
ATOM 800 N N . ASP A 1 105 ? -13.148 -3.793 0.135 1.00 96.44 105 ASP A N 1
ATOM 801 C CA . ASP A 1 105 ? -13.584 -3.523 -1.237 1.00 96.44 105 ASP A CA 1
ATOM 802 C C . ASP A 1 105 ? -12.535 -3.998 -2.247 1.00 96.44 105 ASP A C 1
ATOM 804 O O . ASP A 1 105 ? -12.852 -4.779 -3.148 1.00 96.44 105 ASP A O 1
ATOM 808 N N . ASN A 1 106 ? -11.264 -3.646 -2.031 1.00 96.69 106 ASN A N 1
ATOM 809 C CA . ASN A 1 106 ? -10.178 -4.101 -2.896 1.00 96.69 106 ASN A CA 1
ATOM 810 C C . ASN A 1 106 ? -10.017 -5.624 -2.847 1.00 96.69 106 ASN A C 1
ATOM 812 O O . ASN A 1 106 ? -9.877 -6.252 -3.894 1.00 96.69 106 ASN A O 1
ATOM 816 N N . VAL A 1 107 ? -10.103 -6.241 -1.660 1.00 97.44 107 VAL A N 1
ATOM 817 C CA . VAL A 1 107 ? -10.074 -7.707 -1.499 1.00 97.44 107 VAL A CA 1
ATOM 818 C C . VAL A 1 107 ? -11.207 -8.371 -2.279 1.00 97.44 107 VAL A C 1
ATOM 820 O O . VAL A 1 107 ? -10.977 -9.386 -2.934 1.00 97.44 107 VAL A O 1
ATOM 823 N N . GLN A 1 108 ? -12.421 -7.812 -2.262 1.00 95.62 108 GLN A N 1
ATOM 824 C CA . GLN A 1 108 ? -13.529 -8.357 -3.047 1.00 95.62 108 GLN A CA 1
ATOM 825 C C . GLN A 1 108 ? -13.268 -8.273 -4.550 1.00 95.62 108 GLN A C 1
ATOM 827 O O . GLN A 1 108 ? -13.658 -9.197 -5.268 1.00 95.62 108 GLN A O 1
ATOM 832 N N . THR A 1 109 ? -12.592 -7.225 -5.018 1.00 95.12 109 THR A N 1
ATOM 833 C CA . THR A 1 109 ? -12.216 -7.089 -6.429 1.00 95.12 109 THR A CA 1
ATOM 834 C C . THR A 1 109 ? -11.110 -8.064 -6.830 1.00 95.12 109 THR A C 1
ATOM 836 O O . THR A 1 109 ? -11.175 -8.662 -7.904 1.00 95.12 109 THR A O 1
ATOM 839 N N . VAL A 1 110 ? -10.120 -8.292 -5.960 1.00 96.25 110 VAL A N 1
ATOM 840 C CA . VAL A 1 110 ? -8.961 -9.153 -6.263 1.00 96.25 110 VAL A CA 1
ATOM 841 C C . VAL A 1 110 ? -9.147 -10.616 -5.842 1.00 96.25 110 VAL A C 1
ATOM 843 O O . VAL A 1 110 ? -8.262 -11.434 -6.082 1.00 96.25 110 VAL A O 1
ATOM 846 N N . ARG A 1 111 ? -10.297 -10.997 -5.265 1.00 95.31 111 ARG A N 1
ATOM 847 C CA . ARG A 1 111 ? -10.554 -12.360 -4.745 1.00 95.31 111 ARG A CA 1
ATOM 848 C C . ARG A 1 111 ? -10.344 -13.489 -5.758 1.00 95.31 111 ARG A C 1
ATOM 850 O O . ARG A 1 111 ? -10.135 -14.625 -5.364 1.00 95.31 111 ARG A O 1
ATOM 857 N N . GLY A 1 112 ? -10.468 -13.191 -7.054 1.00 95.00 112 GLY A N 1
ATOM 858 C CA . GLY A 1 112 ? -10.266 -14.168 -8.127 1.00 95.00 112 GLY A CA 1
ATOM 859 C C . GLY A 1 112 ? -8.799 -14.398 -8.498 1.00 95.00 112 GLY A C 1
ATOM 860 O O . GLY A 1 112 ? -8.525 -15.321 -9.258 1.00 95.00 112 GLY A O 1
ATOM 861 N N . VAL A 1 113 ? -7.879 -13.557 -8.009 1.00 96.56 113 VAL A N 1
ATOM 862 C CA . VAL A 1 113 ? -6.444 -13.622 -8.338 1.00 96.56 113 VAL A CA 1
ATOM 863 C C . VAL A 1 113 ? -5.552 -13.914 -7.135 1.00 96.56 113 VAL A C 1
ATOM 865 O O . VAL A 1 113 ? -4.438 -14.390 -7.328 1.00 96.56 113 VAL A O 1
ATOM 868 N N . ILE A 1 114 ? -6.022 -13.645 -5.916 1.00 96.94 114 ILE A N 1
ATOM 869 C CA . ILE A 1 114 ? -5.351 -14.097 -4.692 1.00 96.94 114 ILE A CA 1
ATOM 870 C C . ILE A 1 114 ? -5.746 -15.543 -4.381 1.00 96.94 114 ILE A C 1
ATOM 872 O O . ILE A 1 114 ? -6.843 -15.985 -4.732 1.00 96.94 114 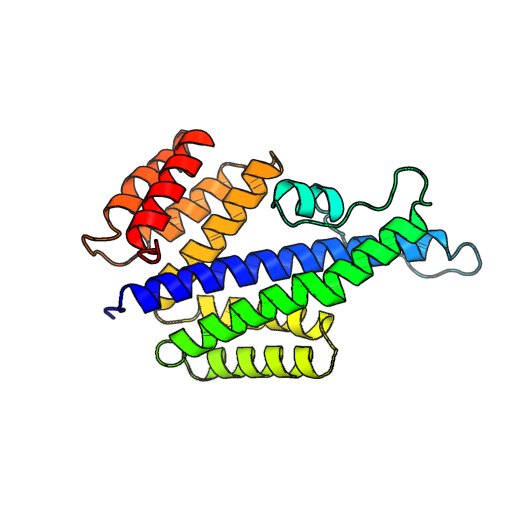ILE A O 1
ATOM 876 N N . ASP A 1 115 ? -4.862 -16.283 -3.719 1.00 96.25 115 ASP A N 1
ATOM 877 C CA . ASP A 1 115 ? -5.173 -17.643 -3.298 1.00 96.25 115 ASP A CA 1
ATOM 878 C C . ASP A 1 115 ? -6.253 -17.698 -2.197 1.00 96.25 115 ASP A C 1
ATOM 880 O O . ASP A 1 115 ? -6.641 -16.704 -1.568 1.00 96.25 115 ASP A O 1
ATOM 884 N N . ARG A 1 116 ? -6.769 -18.912 -1.983 1.00 96.38 116 ARG A N 1
ATOM 885 C CA . ARG A 1 116 ? -7.845 -19.173 -1.026 1.00 96.38 116 ARG A CA 1
ATOM 886 C C . ARG A 1 116 ? -7.430 -18.877 0.417 1.00 96.38 116 ARG A C 1
ATOM 888 O O . ARG A 1 116 ? -8.272 -18.419 1.187 1.00 96.38 116 ARG A O 1
ATOM 895 N N . ASP A 1 117 ? -6.179 -19.140 0.776 1.00 95.50 117 ASP A N 1
ATOM 896 C CA . ASP A 1 117 ? -5.694 -19.010 2.150 1.00 95.50 117 ASP A CA 1
ATOM 897 C C . ASP A 1 117 ? -5.541 -17.529 2.524 1.00 95.50 117 ASP A C 1
ATOM 899 O O . ASP A 1 117 ? -6.015 -17.098 3.575 1.00 95.50 117 ASP A O 1
ATOM 903 N N . ALA A 1 118 ? -4.996 -16.711 1.621 1.00 96.62 118 ALA A N 1
ATOM 904 C CA . ALA A 1 118 ? -4.954 -15.261 1.750 1.00 96.62 118 ALA A CA 1
ATOM 905 C C . ALA A 1 118 ? -6.362 -14.668 1.849 1.00 96.62 118 ALA A C 1
ATOM 907 O O . ALA A 1 118 ? -6.623 -13.850 2.734 1.00 96.62 118 ALA A O 1
ATOM 908 N N . TYR A 1 119 ? -7.293 -15.106 0.993 1.00 97.81 119 TYR A N 1
ATOM 909 C CA . TYR A 1 119 ? -8.684 -14.658 1.076 1.00 97.81 119 TYR A CA 1
ATOM 910 C C . TYR A 1 119 ? -9.339 -15.039 2.412 1.00 97.81 119 TYR A C 1
ATOM 912 O O . TYR A 1 119 ? -10.067 -14.230 2.991 1.00 97.81 119 TYR A O 1
ATOM 920 N N . GLN A 1 120 ? -9.052 -16.234 2.942 1.00 97.62 120 GLN A N 1
ATOM 921 C CA . GLN A 1 120 ? -9.550 -16.653 4.252 1.00 97.62 120 GLN A CA 1
ATOM 922 C C . GLN A 1 120 ? -9.010 -15.760 5.375 1.00 97.62 120 GLN A C 1
ATOM 924 O O . GLN A 1 120 ? -9.798 -15.287 6.190 1.00 97.62 120 GLN A O 1
ATOM 929 N N . LEU A 1 121 ? -7.714 -15.430 5.371 1.00 97.75 121 LEU A N 1
ATOM 930 C CA . LEU A 1 121 ? -7.130 -14.523 6.367 1.00 97.75 121 LEU A CA 1
ATOM 931 C C . LEU A 1 121 ? -7.787 -13.133 6.347 1.00 97.75 121 LEU A C 1
ATOM 933 O O . LEU A 1 121 ? -7.989 -12.531 7.405 1.00 97.75 121 LEU A O 1
ATOM 937 N N . PHE A 1 122 ? -8.164 -12.628 5.166 1.00 97.81 122 PHE A N 1
ATOM 938 C CA . PHE A 1 122 ? -8.931 -11.383 5.060 1.00 97.81 122 PHE A CA 1
ATOM 939 C C . PHE A 1 122 ? -10.355 -11.512 5.610 1.00 97.81 122 PHE A C 1
ATOM 941 O O . PHE A 1 122 ? -10.841 -10.572 6.242 1.00 97.81 122 PHE A O 1
ATOM 948 N N . ASN A 1 123 ? -11.021 -12.653 5.412 1.00 96.88 123 ASN A N 1
ATOM 949 C CA . ASN A 1 123 ? -12.330 -12.905 6.018 1.00 96.88 123 ASN A CA 1
ATOM 950 C C . ASN A 1 123 ? -12.240 -12.974 7.548 1.00 96.88 123 ASN A C 1
ATOM 952 O O . ASN A 1 123 ? -13.105 -12.416 8.223 1.00 96.88 123 ASN A O 1
ATOM 956 N N . ASP A 1 124 ? -11.173 -13.561 8.090 1.00 96.94 124 ASP A N 1
ATOM 957 C CA . ASP A 1 124 ? -10.923 -13.590 9.533 1.00 96.94 124 ASP A CA 1
ATOM 958 C C . ASP A 1 124 ? -10.718 -12.164 10.075 1.00 96.94 124 ASP A C 1
ATOM 960 O O . ASP A 1 124 ? -11.348 -11.770 11.058 1.00 96.94 124 ASP A O 1
ATOM 964 N N . ALA A 1 125 ? -9.914 -11.337 9.389 1.00 95.94 125 ALA A N 1
ATOM 965 C CA . ALA A 1 125 ? -9.712 -9.931 9.754 1.00 95.94 125 ALA A CA 1
ATOM 966 C C . ALA A 1 125 ? -11.026 -9.131 9.720 1.00 95.94 125 ALA A C 1
ATOM 968 O O . ALA A 1 125 ? -11.299 -8.326 10.612 1.00 95.94 125 ALA A O 1
ATOM 969 N N . LYS A 1 126 ? -11.863 -9.375 8.705 1.00 94.56 126 LYS A N 1
ATOM 970 C CA . LYS A 1 126 ? -13.190 -8.765 8.579 1.00 94.56 126 LYS A CA 1
ATOM 971 C C . LYS A 1 126 ? -14.125 -9.189 9.712 1.00 94.56 126 LYS A C 1
ATOM 973 O O . LYS A 1 126 ? -14.824 -8.331 10.243 1.00 94.56 126 LYS A O 1
ATOM 978 N N . SER A 1 127 ? -14.134 -10.471 10.084 1.00 95.44 127 SER A N 1
ATOM 979 C CA . SER A 1 127 ? -14.938 -10.969 11.208 1.00 95.44 127 SER A CA 1
ATOM 980 C C . SER A 1 127 ? -14.526 -10.289 12.508 1.00 95.44 127 SER A C 1
ATOM 982 O O . SER A 1 127 ? -15.367 -9.696 13.169 1.00 95.44 127 SER A O 1
ATOM 984 N N . LEU A 1 128 ? -13.222 -10.249 12.804 1.00 94.31 128 LEU A N 1
ATOM 985 C CA . LEU A 1 128 ? -12.692 -9.580 13.996 1.00 94.31 128 LEU A CA 1
ATOM 986 C C . LEU A 1 128 ? -13.089 -8.101 14.062 1.00 94.31 128 LEU A C 1
ATOM 988 O O . LEU A 1 128 ? -13.401 -7.592 15.135 1.00 94.31 128 LEU A O 1
ATOM 992 N N . LYS A 1 129 ? -13.098 -7.407 12.917 1.00 92.19 129 LYS A N 1
ATOM 993 C CA . LYS A 1 129 ? -13.546 -6.012 12.830 1.00 92.19 129 LYS A CA 1
ATOM 994 C C . LYS A 1 129 ? -15.053 -5.870 13.075 1.00 92.19 129 LYS A C 1
ATOM 996 O O . LYS A 1 129 ? -15.464 -4.858 13.630 1.00 92.19 129 LYS A O 1
ATOM 1001 N N . ASN A 1 130 ? -15.864 -6.835 12.644 1.00 91.12 130 ASN A N 1
ATOM 1002 C CA . ASN A 1 130 ? -17.312 -6.831 12.871 1.00 91.12 130 ASN A CA 1
ATOM 1003 C C . ASN A 1 130 ? -17.683 -7.214 14.312 1.00 91.12 130 ASN A C 1
ATOM 1005 O O . ASN A 1 130 ? -18.705 -6.751 14.803 1.00 91.12 130 ASN A O 1
ATOM 1009 N N . ASP A 1 131 ? -16.836 -7.990 14.988 1.00 91.50 131 ASP A N 1
ATOM 1010 C CA . ASP A 1 131 ? -16.964 -8.344 16.407 1.00 91.50 131 ASP A CA 1
ATOM 1011 C C . ASP A 1 131 ? -16.410 -7.238 17.339 1.00 91.50 131 ASP A C 1
ATOM 1013 O O . ASP A 1 131 ? -15.997 -7.512 18.466 1.00 91.50 131 ASP A O 1
ATOM 1017 N N . ASP A 1 132 ? -16.318 -5.994 16.849 1.00 84.75 132 ASP A N 1
ATOM 1018 C CA . ASP A 1 132 ? -15.746 -4.813 17.522 1.00 84.75 132 ASP A CA 1
ATOM 1019 C C . ASP A 1 132 ? -14.304 -4.987 18.053 1.00 84.75 132 ASP A C 1
ATOM 1021 O O . ASP A 1 132 ? -13.780 -4.165 18.811 1.00 84.75 132 ASP A O 1
ATOM 1025 N N . SER A 1 133 ? -13.588 -6.015 17.592 1.00 89.56 133 SER A N 1
ATOM 1026 C CA . SER A 1 133 ? -12.208 -6.311 17.982 1.00 89.56 133 SER A CA 1
ATOM 1027 C C . SER A 1 133 ? -11.210 -5.711 16.990 1.00 89.56 133 SER A C 1
ATOM 1029 O O . SER A 1 133 ? -10.364 -6.390 16.400 1.00 89.56 133 SER A O 1
ATOM 1031 N N . LEU A 1 134 ? -11.282 -4.391 16.806 1.00 87.56 134 LEU A N 1
ATOM 1032 C CA . LEU A 1 134 ? -10.503 -3.670 15.792 1.00 87.56 134 LEU A CA 1
ATOM 1033 C C . LEU A 1 134 ? -8.988 -3.851 15.954 1.00 87.56 134 LEU A C 1
ATOM 1035 O O . LEU A 1 134 ? -8.261 -4.030 14.979 1.00 87.56 134 LEU A O 1
ATOM 1039 N N . ARG A 1 135 ? -8.501 -3.883 17.199 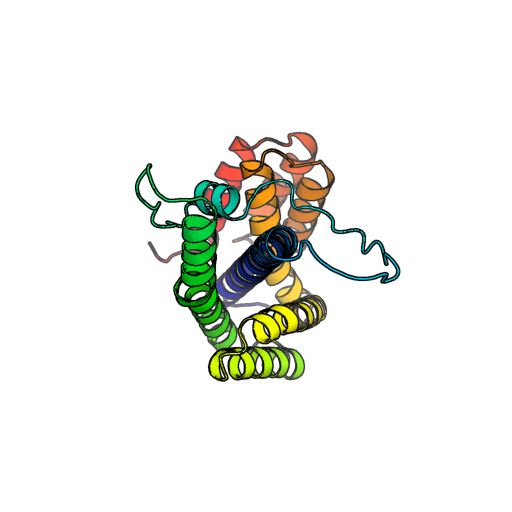1.00 86.62 135 ARG A N 1
ATOM 1040 C CA . ARG A 1 135 ? -7.091 -4.171 17.488 1.00 86.62 135 ARG A CA 1
ATOM 1041 C C . ARG A 1 135 ? -6.685 -5.564 16.996 1.00 86.62 135 ARG A C 1
ATOM 1043 O O . ARG A 1 135 ? -5.598 -5.702 16.438 1.00 86.62 135 ARG A O 1
ATOM 1050 N N . ALA A 1 136 ? -7.520 -6.581 17.216 1.00 90.50 136 ALA A N 1
ATOM 1051 C CA . ALA A 1 136 ? -7.246 -7.934 16.742 1.00 90.50 136 ALA A CA 1
ATOM 1052 C C . ALA A 1 136 ? -7.320 -8.005 15.212 1.00 90.50 136 ALA A C 1
ATOM 1054 O O . ALA A 1 136 ? -6.461 -8.628 14.596 1.00 90.50 136 ALA A O 1
ATOM 1055 N N . ALA A 1 137 ? -8.268 -7.296 14.596 1.00 93.44 137 ALA A N 1
ATOM 1056 C CA . ALA A 1 137 ? -8.352 -7.174 13.145 1.00 93.44 137 ALA A CA 1
ATOM 1057 C C . ALA A 1 137 ? -7.074 -6.554 12.549 1.00 93.44 137 ALA A C 1
ATOM 1059 O O . ALA A 1 137 ? -6.530 -7.072 11.576 1.00 93.44 137 ALA A O 1
ATOM 1060 N N . CYS A 1 138 ? -6.539 -5.486 13.152 1.00 91.69 138 CYS A N 1
ATOM 1061 C CA . CYS A 1 138 ? -5.273 -4.886 12.721 1.00 91.69 138 CYS A CA 1
ATOM 1062 C C . CYS A 1 138 ? -4.079 -5.834 12.910 1.00 91.69 138 CYS A C 1
ATOM 1064 O O . CYS A 1 138 ? -3.194 -5.882 12.060 1.00 91.69 138 CYS A O 1
ATOM 1066 N N . LEU A 1 139 ? -4.050 -6.609 13.999 1.00 91.56 139 LEU A N 1
ATOM 1067 C CA . LEU A 1 139 ? -3.050 -7.665 14.190 1.00 91.56 139 LEU A CA 1
ATOM 1068 C C . LEU A 1 139 ? -3.149 -8.725 13.082 1.00 91.56 139 LEU A C 1
ATOM 1070 O O . LEU A 1 139 ? -2.129 -9.095 12.503 1.00 91.56 139 LEU A O 1
ATOM 1074 N N . GLN A 1 140 ? -4.365 -9.140 12.724 1.00 95.94 140 GLN A N 1
ATOM 1075 C CA . GLN A 1 140 ? -4.615 -10.092 11.642 1.00 95.94 140 GLN A CA 1
ATOM 1076 C C . GLN A 1 140 ? -4.146 -9.562 10.276 1.00 95.94 140 GLN A C 1
ATOM 1078 O O . GLN A 1 140 ? -3.655 -10.340 9.458 1.00 95.94 140 GLN A O 1
ATOM 1083 N N . LEU A 1 141 ? -4.178 -8.243 10.037 1.00 96.12 141 LEU A N 1
ATOM 1084 C CA . LEU A 1 141 ? -3.622 -7.656 8.809 1.00 96.12 141 LEU A CA 1
ATOM 1085 C C . LEU A 1 141 ? -2.121 -7.928 8.633 1.00 96.12 141 LEU A C 1
ATOM 1087 O O . LEU A 1 141 ? -1.652 -7.968 7.495 1.00 96.12 141 LEU A O 1
ATOM 1091 N N . HIS A 1 142 ? -1.357 -8.165 9.704 1.00 95.31 142 HIS A N 1
ATOM 1092 C CA . HIS A 1 142 ? 0.036 -8.596 9.564 1.00 95.31 142 HIS A CA 1
ATOM 1093 C C . HIS A 1 142 ? 0.147 -9.998 8.951 1.00 95.31 142 HIS A C 1
ATOM 1095 O O . HIS A 1 142 ? 1.019 -10.214 8.107 1.00 95.31 142 HIS A O 1
ATOM 1101 N N . ALA A 1 143 ? -0.746 -10.925 9.311 1.00 96.12 143 ALA A N 1
ATOM 1102 C CA . ALA A 1 143 ? -0.817 -12.241 8.678 1.00 96.12 143 ALA A CA 1
ATOM 1103 C C . ALA A 1 143 ? -1.247 -12.114 7.208 1.00 96.12 143 ALA A C 1
ATOM 1105 O O . ALA A 1 143 ? -0.610 -12.695 6.329 1.00 96.12 143 ALA A O 1
ATOM 1106 N N . CYS A 1 144 ? -2.233 -11.258 6.912 1.00 98.06 144 CYS A N 1
ATOM 1107 C CA . CYS A 1 144 ? -2.618 -10.953 5.531 1.00 98.06 144 CYS A CA 1
ATOM 1108 C C . CYS A 1 144 ? -1.436 -10.392 4.721 1.00 98.06 144 CYS A C 1
ATOM 1110 O O . CYS A 1 144 ? -1.208 -10.802 3.590 1.00 98.06 144 CYS A O 1
ATOM 1112 N N . CYS A 1 145 ? -0.634 -9.494 5.301 1.00 97.44 145 CYS A N 1
ATOM 1113 C CA . CYS A 1 145 ? 0.574 -8.954 4.674 1.00 97.44 145 CYS A CA 1
ATOM 1114 C C . CYS A 1 145 ? 1.615 -10.036 4.343 1.00 97.44 145 CYS A C 1
ATOM 1116 O O . CYS A 1 145 ? 2.355 -9.899 3.369 1.00 97.44 145 CYS A O 1
ATOM 1118 N N . GLN A 1 146 ? 1.740 -11.077 5.168 1.00 96.88 146 GLN A N 1
ATOM 1119 C CA . GLN A 1 146 ? 2.637 -12.201 4.886 1.00 96.88 146 GLN A CA 1
ATOM 1120 C C . GLN A 1 146 ? 2.077 -13.067 3.756 1.00 96.88 146 GLN A C 1
ATOM 1122 O O . GLN A 1 146 ? 2.807 -13.384 2.819 1.00 96.88 146 GLN A O 1
ATOM 1127 N N . ALA A 1 147 ? 0.775 -13.355 3.787 1.00 97.62 147 ALA A N 1
ATOM 1128 C CA . ALA A 1 147 ? 0.099 -14.101 2.732 1.00 97.62 147 ALA A CA 1
ATOM 1129 C C . ALA A 1 147 ? 0.157 -13.381 1.376 1.00 97.62 147 ALA A C 1
ATOM 1131 O O . ALA A 1 147 ? 0.417 -14.017 0.359 1.00 97.62 147 ALA A O 1
ATOM 1132 N N . MET A 1 148 ? 0.013 -12.050 1.355 1.00 98.19 148 MET A N 1
ATOM 1133 C CA . MET A 1 148 ? 0.141 -11.246 0.134 1.00 98.19 148 MET A CA 1
ATOM 1134 C C . MET A 1 148 ? 1.558 -11.277 -0.455 1.00 98.19 148 MET A C 1
ATOM 1136 O O . MET A 1 148 ? 1.714 -11.320 -1.673 1.00 98.19 148 MET A O 1
ATOM 1140 N N . ARG A 1 149 ? 2.599 -11.308 0.389 1.00 96.12 149 ARG A N 1
ATOM 1141 C CA . ARG A 1 149 ? 3.994 -11.474 -0.065 1.00 96.12 149 ARG A CA 1
ATOM 1142 C C . ARG A 1 149 ? 4.277 -12.866 -0.629 1.00 96.12 149 ARG A C 1
ATOM 1144 O O . ARG A 1 149 ? 5.179 -12.999 -1.447 1.00 96.12 149 ARG A O 1
ATOM 1151 N N . ALA A 1 150 ? 3.535 -13.876 -0.179 1.00 96.19 150 ALA A N 1
ATOM 1152 C CA . ALA A 1 150 ? 3.674 -15.263 -0.613 1.00 96.19 150 ALA A CA 1
ATOM 1153 C C . ALA A 1 150 ? 2.849 -15.609 -1.868 1.00 96.19 150 ALA A C 1
ATOM 1155 O O . ALA A 1 150 ? 2.933 -16.738 -2.346 1.00 96.19 150 ALA A O 1
ATOM 1156 N N . GLN A 1 151 ? 2.066 -14.662 -2.401 1.00 97.31 151 GLN A N 1
ATOM 1157 C CA . GLN A 1 151 ? 1.293 -14.862 -3.630 1.00 97.31 151 GLN A CA 1
ATOM 1158 C C . GLN A 1 151 ? 2.191 -15.121 -4.846 1.00 97.31 151 GLN A C 1
ATOM 1160 O O . GLN A 1 151 ? 3.407 -14.921 -4.818 1.00 97.31 151 GLN A O 1
ATOM 1165 N N . GLU A 1 152 ? 1.564 -15.504 -5.962 1.00 95.25 152 GLU A N 1
ATOM 1166 C CA . GLU A 1 152 ? 2.231 -15.528 -7.265 1.00 95.25 152 GLU A CA 1
ATOM 1167 C C . GLU A 1 152 ? 2.906 -14.178 -7.561 1.00 95.25 152 GLU A C 1
ATOM 1169 O O . GLU A 1 152 ? 2.409 -13.108 -7.195 1.00 95.25 152 GLU A O 1
ATOM 1174 N N . THR A 1 153 ? 4.064 -14.243 -8.221 1.00 95.06 153 THR A N 1
ATOM 1175 C CA . THR A 1 153 ? 5.002 -13.127 -8.391 1.00 95.06 153 THR A CA 1
ATOM 1176 C C . THR A 1 153 ? 4.348 -11.840 -8.890 1.00 95.06 153 THR A C 1
ATOM 1178 O O . THR A 1 153 ? 4.680 -10.764 -8.403 1.00 95.06 153 THR A O 1
ATOM 1181 N N . THR A 1 154 ? 3.400 -11.929 -9.823 1.00 95.50 154 THR A N 1
ATOM 1182 C CA . THR A 1 154 ? 2.698 -10.771 -10.385 1.00 95.50 154 THR A CA 1
ATOM 1183 C C . THR A 1 154 ? 1.812 -10.103 -9.335 1.00 95.50 154 THR A C 1
ATOM 1185 O O . THR A 1 154 ? 1.868 -8.887 -9.157 1.00 95.50 154 THR A O 1
ATOM 1188 N N . VAL A 1 155 ? 1.013 -10.892 -8.610 1.00 97.31 155 VAL A N 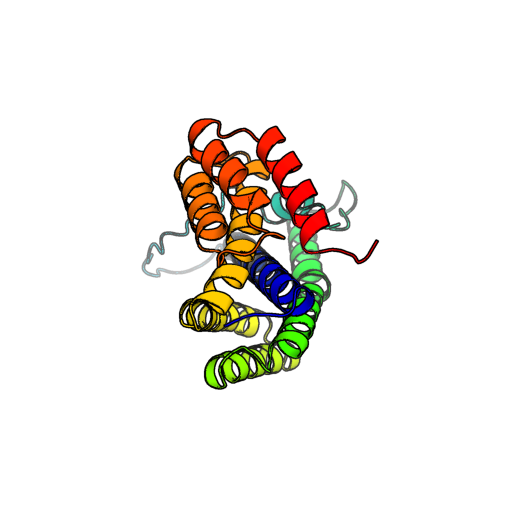1
ATOM 1189 C CA . VAL A 1 155 ? 0.110 -10.398 -7.555 1.00 97.31 155 VAL A CA 1
ATOM 1190 C C . VAL A 1 155 ? 0.910 -9.768 -6.420 1.00 97.31 155 VAL A C 1
ATOM 1192 O O . VAL A 1 155 ? 0.620 -8.643 -6.001 1.00 97.31 155 VAL A O 1
ATOM 1195 N N . ALA A 1 156 ? 1.954 -10.468 -5.970 1.00 97.81 156 ALA A N 1
ATOM 1196 C CA . ALA A 1 156 ? 2.849 -9.989 -4.929 1.00 97.81 156 ALA A CA 1
ATOM 1197 C C . ALA A 1 156 ? 3.559 -8.690 -5.345 1.00 97.81 156 ALA A C 1
ATOM 1199 O O . ALA A 1 156 ? 3.702 -7.794 -4.513 1.00 97.81 156 ALA A O 1
ATOM 1200 N N . ALA A 1 157 ? 3.961 -8.550 -6.615 1.00 97.50 157 ALA A N 1
ATOM 1201 C CA . ALA A 1 157 ? 4.633 -7.353 -7.121 1.00 97.50 157 ALA A CA 1
ATOM 1202 C C . ALA A 1 157 ? 3.730 -6.110 -7.080 1.00 97.50 157 ALA A C 1
ATOM 1204 O O . ALA A 1 157 ? 4.141 -5.090 -6.528 1.00 97.50 157 ALA A O 1
ATOM 1205 N N . PHE A 1 158 ? 2.493 -6.190 -7.587 1.00 97.75 158 PHE A N 1
ATOM 1206 C CA . PHE A 1 158 ? 1.564 -5.049 -7.548 1.00 97.75 158 PHE A CA 1
ATOM 1207 C C . PHE A 1 158 ? 1.198 -4.656 -6.115 1.00 97.75 158 PHE A C 1
ATOM 1209 O O . PHE A 1 158 ? 1.256 -3.480 -5.754 1.00 97.75 158 PHE A O 1
ATOM 1216 N N . TRP A 1 159 ? 0.901 -5.638 -5.262 1.00 98.44 159 TRP A N 1
ATOM 1217 C CA . TRP A 1 159 ? 0.635 -5.364 -3.852 1.00 98.44 159 TRP A CA 1
ATOM 1218 C C . TRP A 1 159 ? 1.845 -4.724 -3.150 1.00 98.44 159 TRP A C 1
ATOM 1220 O O . TRP A 1 159 ? 1.699 -3.727 -2.437 1.00 98.44 159 TRP A O 1
ATOM 1230 N N . SER A 1 160 ? 3.051 -5.249 -3.395 1.00 98.19 160 SER A N 1
ATOM 1231 C CA . SER A 1 160 ? 4.290 -4.736 -2.796 1.00 98.19 160 SER A CA 1
ATOM 1232 C C . SER A 1 160 ? 4.621 -3.327 -3.273 1.00 98.19 160 SER A C 1
ATOM 1234 O O . SER A 1 160 ? 5.101 -2.521 -2.475 1.00 98.19 160 SER A O 1
ATOM 1236 N N . LEU A 1 161 ? 4.335 -3.002 -4.539 1.00 98.38 161 LEU A N 1
ATOM 1237 C CA . LEU A 1 161 ? 4.480 -1.645 -5.057 1.00 98.38 161 LEU A CA 1
ATOM 1238 C C . LEU A 1 161 ? 3.618 -0.676 -4.255 1.00 98.38 161 LEU A C 1
ATOM 1240 O O . LEU A 1 161 ? 4.150 0.276 -3.688 1.00 98.38 161 LEU A O 1
ATOM 1244 N N . GLY A 1 162 ? 2.324 -0.969 -4.123 1.00 98.12 162 GLY A N 1
ATOM 1245 C CA . GLY A 1 162 ? 1.410 -0.186 -3.298 1.00 98.12 162 GLY A CA 1
ATOM 1246 C C . GLY A 1 162 ? 1.898 0.006 -1.864 1.00 98.12 162 GLY A C 1
ATOM 1247 O O . GLY A 1 162 ? 1.991 1.128 -1.374 1.00 98.12 162 GLY A O 1
ATOM 1248 N N . PHE A 1 163 ? 2.282 -1.085 -1.205 1.00 98.38 163 PHE A N 1
ATOM 1249 C CA . PHE A 1 163 ? 2.818 -1.044 0.156 1.00 98.38 163 PHE A CA 1
ATOM 1250 C C . PHE A 1 163 ? 4.066 -0.146 0.265 1.00 98.38 163 PHE A C 1
ATOM 1252 O O . PHE A 1 163 ? 4.185 0.647 1.194 1.00 98.38 163 PHE A O 1
ATOM 1259 N N . SER A 1 164 ? 4.987 -0.239 -0.700 1.00 98.19 164 SER A N 1
ATOM 1260 C CA . SER A 1 164 ? 6.233 0.540 -0.708 1.00 98.19 164 SER A CA 1
ATOM 1261 C C . SER A 1 164 ? 6.035 2.024 -1.037 1.00 98.19 164 SER A C 1
ATOM 1263 O O . SER A 1 164 ? 6.750 2.858 -0.486 1.00 98.19 164 SER A O 1
ATOM 1265 N N . ILE A 1 165 ? 5.055 2.357 -1.888 1.00 97.81 165 ILE A N 1
ATOM 1266 C CA . ILE A 1 165 ? 4.652 3.739 -2.177 1.00 97.81 165 ILE A CA 1
ATOM 1267 C C . ILE A 1 165 ? 4.223 4.420 -0.885 1.00 97.81 165 ILE A C 1
ATOM 1269 O O . ILE A 1 165 ? 4.715 5.495 -0.562 1.00 97.81 165 ILE A O 1
ATOM 1273 N N . GLU A 1 166 ? 3.311 3.783 -0.151 1.00 96.88 166 GLU A N 1
ATOM 1274 C CA . GLU A 1 166 ? 2.755 4.359 1.067 1.00 96.88 166 GLU A CA 1
ATOM 1275 C C . GLU A 1 166 ? 3.820 4.516 2.156 1.00 96.88 166 GLU A C 1
ATOM 1277 O O . GLU A 1 166 ? 3.855 5.531 2.845 1.00 96.88 166 GLU A O 1
ATOM 1282 N N . GLN A 1 167 ? 4.724 3.541 2.268 1.00 96.50 167 GLN A N 1
ATOM 1283 C CA . GLN A 1 167 ? 5.850 3.611 3.191 1.00 96.50 167 GLN A CA 1
ATOM 1284 C C . GLN A 1 167 ? 6.807 4.761 2.860 1.00 96.50 167 GLN A C 1
ATOM 1286 O O . GLN A 1 167 ? 7.198 5.509 3.753 1.00 96.50 167 GLN A O 1
ATOM 1291 N N . LEU A 1 168 ? 7.205 4.915 1.594 1.00 97.19 168 LEU A N 1
ATOM 1292 C CA . LEU A 1 168 ? 8.115 5.992 1.208 1.00 97.19 168 LEU A CA 1
ATOM 1293 C C . LEU A 1 168 ? 7.451 7.370 1.353 1.00 97.19 168 LEU A C 1
ATOM 1295 O O . LEU A 1 168 ? 8.082 8.282 1.877 1.00 97.19 168 LEU A O 1
ATOM 1299 N N . ASP A 1 169 ? 6.184 7.502 0.951 1.00 96.00 169 ASP A N 1
ATOM 1300 C CA . ASP A 1 169 ? 5.387 8.724 1.133 1.00 96.00 169 ASP A CA 1
ATOM 1301 C C . ASP A 1 169 ? 5.299 9.122 2.614 1.00 96.00 169 ASP A C 1
ATOM 1303 O O . ASP A 1 169 ? 5.565 10.274 2.955 1.00 96.00 169 ASP A O 1
ATOM 1307 N N . GLU A 1 170 ? 5.025 8.167 3.511 1.00 94.19 170 GLU A N 1
ATOM 1308 C CA . GLU A 1 170 ? 5.070 8.408 4.958 1.00 94.19 170 GLU A CA 1
ATOM 1309 C C . GLU A 1 170 ? 6.432 8.968 5.387 1.00 94.19 170 GLU A C 1
ATOM 1311 O O . GLU A 1 170 ? 6.491 10.022 6.024 1.00 94.19 170 GLU A O 1
ATOM 1316 N N . HIS A 1 171 ? 7.521 8.279 5.043 1.00 94.44 171 HIS A N 1
ATOM 1317 C CA . HIS A 1 171 ? 8.851 8.661 5.508 1.00 94.44 171 HIS A CA 1
ATOM 1318 C C . HIS A 1 171 ? 9.315 10.017 4.958 1.00 94.44 171 HIS A C 1
ATOM 1320 O O . HIS A 1 171 ? 10.022 10.775 5.625 1.00 94.44 171 HIS A O 1
ATOM 1326 N N . LEU A 1 172 ? 8.898 10.361 3.740 1.00 93.94 172 LEU A N 1
ATOM 1327 C CA . LEU A 1 172 ? 9.164 11.672 3.153 1.00 93.94 172 LEU A CA 1
ATOM 1328 C C . LEU A 1 172 ? 8.420 12.781 3.900 1.00 93.94 172 LEU A C 1
ATOM 1330 O O . LEU A 1 172 ? 9.015 13.811 4.208 1.00 93.94 172 LEU A O 1
ATOM 1334 N N . ARG A 1 173 ? 7.151 12.563 4.260 1.00 92.31 173 ARG A N 1
ATOM 1335 C CA . ARG A 1 173 ? 6.355 13.555 5.004 1.00 92.31 173 ARG A CA 1
ATOM 1336 C C . ARG A 1 173 ? 6.799 13.712 6.452 1.00 92.31 173 ARG A C 1
ATOM 1338 O O . ARG A 1 173 ? 6.735 14.812 6.992 1.00 92.31 173 ARG A O 1
ATOM 1345 N N . ILE A 1 174 ? 7.255 12.626 7.072 1.00 90.75 174 ILE A N 1
ATOM 1346 C CA . ILE A 1 174 ? 7.848 12.632 8.417 1.00 90.75 174 ILE A CA 1
ATOM 1347 C C . ILE A 1 174 ? 9.274 13.204 8.401 1.00 90.75 174 ILE A C 1
ATOM 1349 O O . ILE A 1 174 ? 9.794 13.582 9.451 1.00 90.75 174 ILE A O 1
ATOM 1353 N N . ASN A 1 175 ? 9.876 13.343 7.217 1.00 91.06 175 ASN A N 1
ATOM 1354 C CA . ASN A 1 175 ? 11.248 13.799 7.022 1.00 91.06 175 ASN A CA 1
ATOM 1355 C C . ASN A 1 175 ? 12.288 12.873 7.691 1.00 91.06 175 ASN A C 1
ATOM 1357 O O . ASN A 1 175 ? 13.294 13.331 8.232 1.00 91.06 175 ASN A O 1
ATOM 1361 N N . ASP A 1 176 ? 12.043 11.560 7.647 1.00 92.31 176 ASP A N 1
ATOM 1362 C CA . ASP A 1 176 ? 12.946 10.502 8.124 1.00 92.31 176 ASP A CA 1
ATOM 1363 C C . ASP A 1 176 ? 13.287 9.474 7.022 1.00 92.31 176 ASP A C 1
ATOM 1365 O O . ASP A 1 176 ? 13.770 8.370 7.291 1.00 92.31 176 ASP A O 1
ATOM 1369 N N . ALA A 1 177 ? 13.056 9.831 5.755 1.00 93.19 177 ALA A N 1
ATOM 1370 C CA . ALA A 1 177 ? 13.405 8.994 4.618 1.00 93.19 177 ALA A CA 1
ATOM 1371 C C . ALA A 1 177 ? 14.919 8.748 4.524 1.00 93.19 177 ALA A C 1
ATOM 1373 O O . ALA A 1 177 ? 15.724 9.674 4.458 1.00 93.19 177 ALA A O 1
ATOM 1374 N N . ILE A 1 178 ? 15.303 7.471 4.454 1.00 93.25 178 ILE A N 1
ATOM 1375 C CA . ILE A 1 178 ? 16.687 7.030 4.251 1.00 93.25 178 ILE A CA 1
ATOM 1376 C C . ILE A 1 178 ? 16.822 6.249 2.943 1.00 93.25 178 ILE A C 1
ATOM 1378 O O . ILE A 1 178 ? 15.843 5.731 2.402 1.00 93.25 178 ILE A O 1
ATOM 1382 N N . SER A 1 179 ? 18.058 6.056 2.471 1.00 94.31 179 SER A N 1
ATOM 1383 C CA . SER A 1 179 ? 18.363 5.329 1.226 1.00 94.31 179 SER A CA 1
ATOM 1384 C C . SER A 1 179 ? 17.712 3.943 1.136 1.00 94.31 179 SER A C 1
ATOM 1386 O O . SER A 1 179 ? 17.441 3.455 0.041 1.00 94.31 179 SER A O 1
ATOM 1388 N N . ALA A 1 180 ? 17.479 3.279 2.273 1.00 95.06 180 ALA A N 1
ATOM 1389 C CA . ALA A 1 180 ? 16.806 1.985 2.307 1.00 95.06 180 ALA A CA 1
ATOM 1390 C C . ALA A 1 180 ? 15.346 2.065 1.825 1.00 95.06 180 ALA A C 1
ATOM 1392 O O . ALA A 1 180 ? 14.927 1.182 1.079 1.00 95.06 180 ALA A O 1
ATOM 1393 N N . HIS A 1 181 ? 14.614 3.131 2.168 1.00 96.38 181 HIS A N 1
ATOM 1394 C CA . HIS A 1 181 ? 13.217 3.319 1.763 1.00 96.38 181 HIS A CA 1
ATOM 1395 C C . HIS A 1 181 ? 13.107 3.504 0.244 1.00 96.38 181 HIS A C 1
ATOM 1397 O O . HIS A 1 181 ? 12.337 2.803 -0.412 1.00 96.38 181 HIS A O 1
ATOM 1403 N N . PHE A 1 182 ? 13.964 4.348 -0.343 1.00 97.81 182 PHE A N 1
ATOM 1404 C CA . PHE A 1 182 ? 14.030 4.530 -1.798 1.00 97.81 182 PHE A CA 1
ATOM 1405 C C . PHE A 1 182 ? 14.407 3.240 -2.534 1.00 97.81 182 PHE A C 1
ATOM 1407 O O . PHE A 1 182 ? 13.810 2.918 -3.559 1.00 97.81 182 PHE A O 1
ATOM 1414 N N . ARG A 1 183 ? 15.365 2.463 -2.005 1.00 97.50 183 ARG A N 1
ATOM 1415 C CA . ARG A 1 183 ? 15.733 1.163 -2.590 1.00 97.50 183 ARG A CA 1
ATOM 1416 C C . ARG A 1 183 ? 14.580 0.170 -2.557 1.00 97.50 183 ARG A C 1
ATOM 1418 O O . ARG A 1 183 ? 14.344 -0.498 -3.557 1.00 97.50 183 ARG A O 1
ATOM 1425 N N . GLN A 1 184 ? 13.871 0.067 -1.436 1.00 96.94 184 GLN A N 1
ATOM 1426 C CA . GLN A 1 184 ? 12.740 -0.849 -1.306 1.00 96.94 184 GLN A CA 1
ATOM 1427 C C . GLN A 1 184 ? 11.620 -0.499 -2.292 1.00 96.94 184 GLN A C 1
ATOM 1429 O O . GLN A 1 184 ? 11.096 -1.384 -2.968 1.00 96.94 184 GLN A O 1
ATOM 1434 N N . PHE A 1 185 ? 11.303 0.788 -2.416 1.00 98.25 185 PHE A N 1
ATOM 1435 C CA . PHE A 1 185 ? 10.363 1.293 -3.408 1.00 98.25 185 PHE A CA 1
ATOM 1436 C C . PHE A 1 185 ? 10.807 0.984 -4.850 1.00 98.25 185 PHE A C 1
ATOM 1438 O O . PHE A 1 185 ? 10.033 0.428 -5.630 1.00 98.25 185 PHE A O 1
ATOM 1445 N N . ALA A 1 186 ? 12.069 1.257 -5.198 1.00 97.88 186 ALA A N 1
ATOM 1446 C CA . ALA A 1 186 ? 12.596 0.981 -6.534 1.00 97.88 186 ALA A CA 1
ATOM 1447 C C . ALA A 1 186 ? 12.562 -0.515 -6.881 1.00 97.88 186 ALA A C 1
ATOM 1449 O O . ALA A 1 186 ? 12.176 -0.883 -7.991 1.00 97.88 186 ALA A O 1
ATOM 1450 N N . VAL A 1 187 ? 12.901 -1.390 -5.928 1.00 97.62 187 VAL A N 1
ATOM 1451 C CA . VAL A 1 187 ? 12.776 -2.846 -6.094 1.00 97.62 187 VAL A CA 1
ATOM 1452 C C . VAL A 1 187 ? 11.326 -3.228 -6.384 1.00 97.62 187 VAL A C 1
ATOM 1454 O O . VAL A 1 187 ? 11.077 -3.977 -7.326 1.00 97.62 187 VAL A O 1
ATOM 1457 N N . ALA A 1 188 ? 10.359 -2.692 -5.638 1.00 97.56 188 ALA A N 1
ATOM 1458 C CA . ALA A 1 188 ? 8.952 -3.006 -5.863 1.00 97.56 188 ALA A CA 1
ATOM 1459 C C . ALA A 1 188 ? 8.458 -2.529 -7.244 1.00 97.56 188 ALA A C 1
ATOM 1461 O O . ALA A 1 188 ? 7.806 -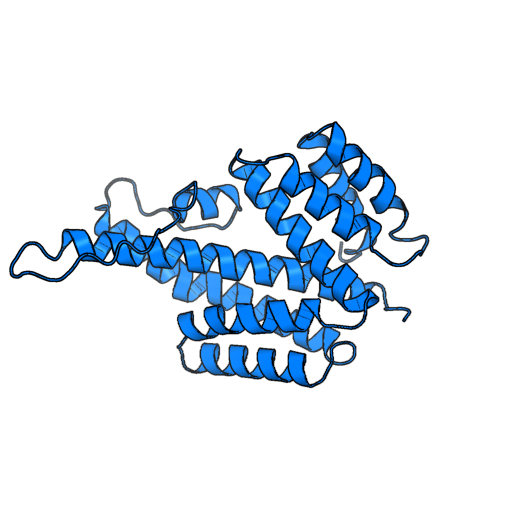3.289 -7.959 1.00 97.56 188 ALA A O 1
ATOM 1462 N N . ALA A 1 189 ? 8.831 -1.316 -7.665 1.00 97.25 189 ALA A N 1
ATOM 1463 C CA . ALA A 1 189 ? 8.461 -0.769 -8.973 1.00 97.25 189 ALA A CA 1
ATOM 1464 C C . ALA A 1 189 ? 9.097 -1.539 -10.142 1.00 97.25 189 ALA A C 1
ATOM 1466 O O . ALA A 1 189 ? 8.452 -1.793 -11.160 1.00 97.25 189 ALA A O 1
ATOM 1467 N N . THR A 1 190 ? 10.361 -1.941 -10.005 1.00 96.50 190 THR A N 1
ATOM 1468 C CA . THR A 1 190 ? 11.086 -2.681 -11.051 1.00 96.50 190 THR A CA 1
ATOM 1469 C C . THR A 1 190 ? 10.698 -4.159 -11.121 1.00 96.50 190 THR A C 1
ATOM 1471 O O . THR A 1 190 ? 10.849 -4.762 -12.183 1.00 96.50 190 THR A O 1
ATOM 1474 N N . SER A 1 191 ? 10.122 -4.709 -10.045 1.00 95.94 191 SER A N 1
ATOM 1475 C CA . SER A 1 191 ? 9.590 -6.080 -9.983 1.00 95.94 191 SER A CA 1
ATOM 1476 C C . SER A 1 191 ? 8.260 -6.266 -10.718 1.00 95.94 191 SER A C 1
ATOM 1478 O O . SER A 1 191 ? 7.807 -7.400 -10.872 1.00 95.94 191 SER A O 1
ATOM 1480 N N . LEU A 1 192 ? 7.613 -5.185 -11.171 1.00 95.56 192 LEU A N 1
ATOM 1481 C CA . LEU A 1 192 ? 6.423 -5.300 -12.011 1.00 95.56 192 LEU A CA 1
ATOM 1482 C C . LEU A 1 192 ? 6.737 -6.096 -13.293 1.00 95.56 192 LEU A C 1
ATOM 1484 O O . LEU A 1 192 ? 7.819 -5.923 -13.866 1.00 95.56 192 LEU A O 1
ATOM 1488 N N . PRO A 1 193 ? 5.803 -6.921 -13.800 1.00 93.88 193 PRO A N 1
ATOM 1489 C CA . PRO A 1 193 ? 6.005 -7.650 -15.052 1.00 93.88 193 PRO A CA 1
ATOM 1490 C C . PRO A 1 193 ? 6.226 -6.684 -16.222 1.00 93.88 193 PRO A C 1
ATOM 1492 O O . PRO A 1 193 ? 5.769 -5.542 -16.185 1.00 93.88 193 PRO A O 1
ATOM 1495 N N . ASP A 1 194 ? 6.902 -7.127 -17.277 1.00 91.12 194 ASP A N 1
ATOM 1496 C CA . ASP A 1 194 ? 7.128 -6.274 -18.444 1.00 91.12 194 ASP A CA 1
ATOM 1497 C C . ASP A 1 194 ? 5.830 -6.049 -19.222 1.00 91.12 194 ASP A C 1
ATOM 1499 O O . ASP A 1 194 ? 5.263 -6.965 -19.818 1.00 91.12 194 ASP A O 1
ATOM 1503 N N . TYR A 1 195 ? 5.359 -4.803 -19.216 1.00 87.88 195 TYR A N 1
ATOM 1504 C CA . TYR A 1 195 ? 4.191 -4.379 -19.977 1.00 87.88 195 TYR A CA 1
ATOM 1505 C C . TYR A 1 195 ? 4.265 -2.875 -20.274 1.00 87.88 195 TYR A C 1
ATOM 1507 O O . TYR A 1 195 ? 4.595 -2.097 -19.372 1.00 87.88 195 TYR A O 1
ATOM 1515 N N . PRO A 1 196 ? 3.929 -2.423 -21.499 1.00 85.50 196 PRO A N 1
ATOM 1516 C CA . PRO A 1 196 ? 4.104 -1.025 -21.890 1.00 85.50 196 PRO A CA 1
ATOM 1517 C C . PRO A 1 196 ? 3.462 -0.002 -20.944 1.00 85.50 196 PRO A C 1
ATOM 1519 O O . PRO A 1 196 ? 4.062 1.042 -20.714 1.00 85.50 196 PRO A O 1
ATOM 1522 N N . ALA A 1 197 ? 2.292 -0.305 -20.363 1.00 84.94 197 ALA A N 1
ATOM 1523 C CA . ALA A 1 197 ? 1.543 0.667 -19.559 1.00 84.94 197 ALA A CA 1
ATOM 1524 C C . ALA A 1 197 ? 2.270 1.118 -18.279 1.00 84.94 197 ALA A C 1
ATOM 1526 O O . ALA A 1 197 ? 2.228 2.296 -17.953 1.00 84.94 197 ALA A O 1
ATOM 1527 N N . TRP A 1 198 ? 2.949 0.213 -17.565 1.00 90.56 198 TRP A N 1
ATOM 1528 C CA . TRP A 1 198 ? 3.647 0.534 -16.308 1.00 90.56 198 TRP A CA 1
ATOM 1529 C C . TRP A 1 198 ? 5.171 0.423 -16.405 1.00 90.56 198 TRP A C 1
ATOM 1531 O O . TRP A 1 198 ? 5.874 0.777 -15.459 1.00 90.56 198 TRP A O 1
ATOM 1541 N N . ASN A 1 199 ? 5.722 0.007 -17.550 1.00 92.19 199 ASN A N 1
ATOM 1542 C CA . ASN A 1 199 ? 7.169 0.047 -17.784 1.00 92.19 199 ASN A CA 1
ATOM 1543 C C . ASN A 1 199 ? 7.740 1.468 -17.683 1.00 92.19 199 ASN A C 1
ATOM 1545 O O . ASN A 1 199 ? 8.897 1.643 -17.300 1.00 92.19 199 ASN A O 1
ATOM 1549 N N . THR A 1 200 ? 6.922 2.485 -17.959 1.00 93.19 200 THR A N 1
ATOM 1550 C CA . THR A 1 200 ? 7.302 3.895 -17.826 1.00 93.19 200 THR A CA 1
ATOM 1551 C C . THR A 1 200 ? 7.608 4.305 -16.383 1.00 93.19 200 THR A C 1
ATOM 1553 O O . THR A 1 200 ? 8.298 5.298 -16.184 1.00 93.19 200 THR A O 1
ATOM 1556 N N . LEU A 1 201 ? 7.146 3.539 -15.385 1.00 96.06 201 LEU A N 1
ATOM 1557 C CA . LEU A 1 201 ? 7.376 3.806 -13.962 1.00 96.06 201 LEU A CA 1
ATOM 1558 C C . LEU A 1 201 ? 8.728 3.274 -13.462 1.00 96.06 201 LEU A C 1
ATOM 1560 O O . LEU A 1 201 ? 9.226 3.737 -12.434 1.00 96.06 201 LEU A O 1
ATOM 1564 N N . LYS A 1 202 ? 9.331 2.305 -14.166 1.00 96.75 202 LYS A N 1
ATOM 1565 C CA . LYS A 1 202 ? 10.508 1.562 -13.684 1.00 96.75 202 LYS A CA 1
ATOM 1566 C C . LYS A 1 202 ? 11.764 2.432 -13.612 1.00 96.75 202 LYS A C 1
ATOM 1568 O O . LYS A 1 202 ? 12.415 2.496 -12.572 1.00 96.75 202 LYS A O 1
ATOM 1573 N N . LEU A 1 203 ? 12.109 3.111 -14.709 1.00 96.19 203 LEU A N 1
ATOM 1574 C CA . LEU A 1 203 ? 13.333 3.917 -14.780 1.00 96.19 203 LEU A CA 1
ATOM 1575 C C . LEU A 1 203 ? 13.298 5.124 -13.820 1.00 96.19 203 LEU A C 1
ATOM 1577 O O . LEU A 1 203 ? 14.273 5.304 -13.087 1.00 96.19 203 LEU A O 1
ATOM 1581 N N . PRO A 1 204 ? 12.200 5.904 -13.738 1.00 96.69 204 PRO A N 1
ATOM 1582 C CA . PRO A 1 204 ? 12.099 6.984 -12.760 1.00 96.69 204 PRO A CA 1
ATOM 1583 C C . PRO A 1 204 ? 12.171 6.485 -11.305 1.00 96.69 204 PRO A C 1
ATOM 1585 O O . PRO A 1 204 ? 12.844 7.105 -10.483 1.00 96.69 204 PRO A O 1
ATOM 1588 N N . ALA A 1 205 ? 11.585 5.319 -10.992 1.00 97.25 205 ALA A N 1
ATOM 1589 C CA . ALA A 1 205 ? 11.728 4.708 -9.667 1.00 97.25 205 ALA A CA 1
ATOM 1590 C C . ALA A 1 205 ? 13.186 4.344 -9.342 1.00 97.25 205 ALA A C 1
ATOM 1592 O O . ALA A 1 205 ? 13.652 4.565 -8.226 1.00 97.25 205 ALA A O 1
ATOM 1593 N N . GLN A 1 206 ? 13.933 3.828 -10.320 1.00 96.75 206 GLN A N 1
ATOM 1594 C CA . GLN A 1 206 ? 15.346 3.501 -10.136 1.00 96.75 206 GLN A CA 1
ATOM 1595 C C . GLN A 1 206 ? 16.216 4.752 -9.937 1.00 96.75 206 GLN A C 1
ATOM 1597 O O . GLN A 1 206 ? 17.160 4.720 -9.146 1.00 96.75 206 GLN A O 1
ATOM 1602 N N . ALA A 1 207 ? 15.903 5.857 -10.622 1.00 96.50 207 ALA A N 1
ATOM 1603 C CA . ALA A 1 207 ? 16.626 7.121 -10.476 1.00 96.50 207 ALA A CA 1
ATOM 1604 C C . ALA A 1 207 ? 16.519 7.693 -9.049 1.00 96.50 207 ALA A C 1
ATOM 1606 O O . ALA A 1 207 ? 17.506 8.206 -8.516 1.00 96.50 207 ALA A O 1
ATOM 1607 N N . LEU A 1 208 ? 15.363 7.516 -8.398 1.00 96.56 208 LEU A N 1
ATOM 1608 C CA . LEU A 1 208 ? 15.108 7.969 -7.026 1.00 96.56 208 LEU A CA 1
ATOM 1609 C C . LEU A 1 208 ? 16.043 7.352 -5.978 1.00 96.56 208 LEU A C 1
ATOM 1611 O O . LEU A 1 208 ? 16.284 7.964 -4.941 1.00 96.56 208 LEU A O 1
ATOM 1615 N N . VAL A 1 209 ? 16.633 6.183 -6.253 1.00 95.88 209 VAL A N 1
ATOM 1616 C CA . VAL A 1 209 ? 17.643 5.569 -5.372 1.00 95.88 209 VAL A CA 1
ATOM 1617 C C . VAL A 1 209 ? 18.873 6.469 -5.205 1.00 95.88 209 VAL A C 1
ATOM 1619 O O . VAL A 1 209 ? 19.496 6.464 -4.141 1.00 95.88 209 VAL A O 1
ATOM 1622 N N . PHE A 1 210 ? 19.215 7.231 -6.247 1.00 94.31 210 PHE A N 1
ATOM 1623 C CA . PHE A 1 210 ? 20.392 8.095 -6.283 1.00 94.31 210 PHE A CA 1
ATOM 1624 C C . PHE A 1 210 ? 20.066 9.542 -5.931 1.00 94.31 210 PHE A C 1
ATOM 1626 O O . PHE A 1 210 ? 20.856 10.182 -5.244 1.00 94.31 210 PHE A O 1
ATOM 1633 N N . THR A 1 211 ? 18.928 10.058 -6.403 1.00 93.62 211 THR A N 1
ATOM 1634 C CA . THR A 1 211 ? 18.563 11.465 -6.193 1.00 93.62 211 THR A CA 1
ATOM 1635 C C . THR A 1 211 ? 17.964 11.713 -4.816 1.00 93.62 211 THR A C 1
ATOM 1637 O O . THR A 1 211 ? 18.192 12.779 -4.256 1.00 93.62 211 THR A O 1
ATOM 1640 N N . GLN A 1 212 ? 17.214 10.741 -4.279 1.00 93.25 212 GLN A N 1
ATOM 1641 C CA . GLN A 1 212 ? 16.455 10.866 -3.026 1.00 93.25 212 GLN A CA 1
ATOM 1642 C C . GLN A 1 212 ? 15.558 12.110 -2.989 1.00 93.25 212 GLN A C 1
ATOM 1644 O O . GLN A 1 212 ? 15.309 12.699 -1.940 1.00 93.25 212 GLN A O 1
ATOM 1649 N N . ASP A 1 213 ? 15.088 12.517 -4.166 1.00 91.69 213 ASP A N 1
ATOM 1650 C CA . ASP A 1 213 ? 14.378 13.769 -4.366 1.00 91.69 213 ASP A CA 1
ATOM 1651 C C . ASP A 1 213 ? 12.868 13.579 -4.164 1.00 91.69 213 ASP A C 1
ATOM 1653 O O . ASP A 1 213 ? 12.212 12.794 -4.855 1.00 91.69 213 ASP A O 1
ATOM 1657 N N . HIS A 1 214 ? 12.315 14.329 -3.211 1.00 92.50 214 HIS A N 1
ATOM 1658 C CA . HIS A 1 214 ? 10.891 14.332 -2.890 1.00 92.50 214 HIS A CA 1
ATOM 1659 C C . HIS A 1 214 ? 10.020 14.852 -4.046 1.00 92.50 214 HIS A C 1
ATOM 1661 O O . HIS A 1 214 ? 8.924 14.331 -4.272 1.00 92.50 214 HIS A O 1
ATOM 1667 N N . VAL A 1 215 ? 10.501 15.842 -4.805 1.00 94.06 215 VAL A N 1
ATOM 1668 C CA . VAL A 1 215 ? 9.766 16.378 -5.960 1.00 94.06 215 VAL A CA 1
ATOM 1669 C C . VAL A 1 215 ? 9.685 15.309 -7.043 1.00 94.06 215 VAL A C 1
ATOM 1671 O O . VAL A 1 215 ? 8.593 14.984 -7.503 1.00 94.06 215 VAL A O 1
ATOM 1674 N N . ALA A 1 216 ? 10.808 14.655 -7.344 1.00 95.44 216 ALA A N 1
ATOM 1675 C CA . ALA A 1 216 ? 10.838 13.551 -8.299 1.00 95.44 216 ALA A CA 1
ATOM 1676 C C . ALA A 1 216 ? 9.944 12.365 -7.874 1.00 95.44 216 ALA A C 1
ATOM 1678 O O . ALA A 1 216 ? 9.346 11.709 -8.727 1.00 95.44 216 ALA A O 1
ATOM 1679 N N . PHE A 1 217 ? 9.806 12.087 -6.570 1.00 97.38 217 PHE A N 1
ATOM 1680 C CA . PHE A 1 217 ? 8.856 11.080 -6.080 1.00 97.38 217 PHE A CA 1
ATOM 1681 C C . PHE A 1 217 ? 7.395 11.518 -6.263 1.00 97.38 217 PHE A C 1
ATOM 1683 O O . PHE A 1 217 ? 6.546 10.705 -6.627 1.00 97.38 217 PHE A O 1
ATOM 1690 N N . THR A 1 218 ? 7.096 12.802 -6.075 1.00 95.00 218 THR A N 1
ATOM 1691 C CA . THR A 1 218 ? 5.754 13.360 -6.309 1.00 95.00 218 THR A CA 1
ATOM 1692 C C . THR A 1 218 ? 5.367 13.298 -7.791 1.00 95.00 218 THR A C 1
ATOM 1694 O O . THR A 1 218 ? 4.248 12.901 -8.134 1.00 95.00 218 THR A O 1
ATOM 1697 N N . ASP A 1 219 ? 6.308 13.606 -8.684 1.00 96.06 219 ASP A N 1
ATOM 1698 C CA . ASP A 1 219 ? 6.122 13.461 -10.131 1.00 96.06 219 ASP A CA 1
ATOM 1699 C C . ASP A 1 219 ? 5.898 11.993 -10.514 1.00 96.06 219 ASP A C 1
ATOM 1701 O O . ASP A 1 219 ? 4.988 11.670 -11.284 1.00 96.06 219 ASP A O 1
ATOM 1705 N N . TRP A 1 220 ? 6.667 11.081 -9.907 1.00 97.00 220 TRP A N 1
ATOM 1706 C CA . TRP A 1 220 ? 6.468 9.643 -10.069 1.00 97.00 220 TRP A CA 1
ATOM 1707 C C . TRP A 1 220 ? 5.060 9.210 -9.644 1.00 97.00 220 TRP A C 1
ATOM 1709 O O . TRP A 1 220 ? 4.403 8.459 -10.367 1.00 97.00 220 TRP A O 1
ATOM 1719 N N . LEU A 1 221 ? 4.560 9.702 -8.504 1.00 95.69 221 LEU A N 1
ATOM 1720 C CA . LEU A 1 221 ? 3.210 9.385 -8.031 1.00 95.69 221 LEU A CA 1
ATOM 1721 C C . LEU A 1 221 ? 2.134 9.874 -8.995 1.00 95.69 221 LEU A C 1
ATOM 1723 O O . LEU A 1 221 ? 1.176 9.151 -9.262 1.00 95.69 221 LEU A O 1
ATOM 1727 N N . THR A 1 222 ? 2.308 11.069 -9.556 1.00 95.00 222 THR A N 1
ATOM 1728 C CA . THR A 1 222 ? 1.397 11.612 -10.572 1.00 95.00 222 THR A CA 1
ATOM 1729 C C . THR A 1 222 ? 1.322 10.688 -11.787 1.00 95.00 222 THR A C 1
ATOM 1731 O O . THR A 1 222 ? 0.233 10.369 -12.269 1.00 95.00 222 THR A O 1
ATOM 1734 N N . GLN A 1 223 ? 2.469 10.180 -12.243 1.00 94.38 223 GLN A N 1
ATOM 1735 C CA . GLN A 1 223 ? 2.517 9.203 -13.326 1.00 94.38 223 GLN A CA 1
ATOM 1736 C C . GLN A 1 223 ? 1.861 7.870 -12.935 1.00 94.38 223 GLN A C 1
ATOM 1738 O O . GLN A 1 223 ? 1.115 7.302 -13.731 1.00 94.38 223 GLN A O 1
ATOM 1743 N N . PHE A 1 224 ? 2.104 7.378 -11.718 1.00 95.19 224 PHE A N 1
ATOM 1744 C CA . PHE A 1 224 ? 1.460 6.171 -11.197 1.00 95.19 224 PHE A CA 1
ATOM 1745 C C . PHE A 1 224 ? -0.069 6.292 -11.228 1.00 95.19 224 PHE A C 1
ATOM 1747 O O . PHE A 1 224 ? -0.736 5.380 -11.720 1.00 95.19 224 PHE A O 1
ATOM 1754 N N . TYR A 1 225 ? -0.625 7.421 -10.776 1.00 93.31 225 TYR A N 1
ATOM 1755 C CA . TYR A 1 225 ? -2.068 7.661 -10.842 1.00 93.31 225 TYR A CA 1
ATOM 1756 C C . TYR A 1 225 ? -2.568 7.710 -12.281 1.00 93.31 225 TYR A C 1
ATOM 1758 O O . TYR A 1 225 ? -3.583 7.104 -12.586 1.00 93.31 225 TYR A O 1
ATOM 1766 N N . HIS A 1 226 ? -1.829 8.322 -13.205 1.00 91.25 226 HIS A N 1
ATOM 1767 C CA . HIS A 1 226 ? -2.226 8.305 -14.613 1.00 91.25 226 HIS A CA 1
ATOM 1768 C C . HIS A 1 226 ? -2.292 6.883 -15.206 1.00 91.25 226 HIS A C 1
ATOM 1770 O O . HIS A 1 226 ? -3.150 6.591 -16.039 1.00 91.25 226 HIS A O 1
ATOM 1776 N N . VAL A 1 227 ? -1.400 5.986 -14.770 1.00 91.06 227 VAL A N 1
ATOM 1777 C CA . VAL A 1 227 ? -1.362 4.592 -15.234 1.00 91.06 227 VAL A CA 1
ATOM 1778 C C . VAL A 1 227 ? -2.481 3.753 -14.614 1.00 91.06 227 VAL A C 1
ATOM 1780 O O . VAL A 1 227 ? -3.136 3.003 -15.333 1.00 91.06 227 VAL A O 1
ATOM 1783 N N . PHE A 1 228 ? -2.689 3.841 -13.298 1.00 88.31 228 PHE A N 1
ATOM 1784 C CA . PHE A 1 228 ? -3.578 2.927 -12.565 1.00 88.31 228 PHE A CA 1
ATOM 1785 C C . PHE A 1 228 ? -4.937 3.518 -12.185 1.00 88.31 228 PHE A C 1
ATOM 1787 O O . PHE A 1 228 ? -5.829 2.769 -11.791 1.00 88.31 228 PHE A O 1
ATOM 1794 N N . ASP A 1 229 ? -5.115 4.827 -12.321 1.00 74.56 229 ASP A N 1
ATOM 1795 C CA . ASP A 1 229 ? -6.310 5.553 -11.909 1.00 74.56 229 ASP A CA 1
ATOM 1796 C C . ASP A 1 229 ? -6.910 6.306 -13.107 1.00 74.56 229 ASP A C 1
ATOM 1798 O O . ASP A 1 229 ? -6.843 7.525 -13.231 1.00 74.56 229 ASP A O 1
ATOM 1802 N N . GLN A 1 230 ? -7.523 5.556 -14.030 1.00 54.75 230 GLN A N 1
ATOM 1803 C CA . GLN A 1 230 ? -8.377 6.132 -15.083 1.00 54.75 230 GLN A CA 1
ATOM 1804 C C . GLN A 1 230 ? -9.779 6.522 -14.565 1.00 54.75 230 GLN A C 1
ATOM 1806 O O . GLN A 1 230 ? -10.713 6.653 -15.352 1.00 54.75 230 GLN A O 1
ATOM 1811 N N . ARG A 1 231 ? -9.954 6.687 -13.245 1.00 42.44 231 ARG A N 1
ATOM 1812 C CA . ARG A 1 231 ? -11.178 7.212 -12.620 1.00 42.44 231 ARG A CA 1
ATOM 1813 C C . ARG A 1 231 ? -11.047 8.721 -12.366 1.00 42.44 231 ARG A C 1
ATOM 1815 O O . ARG A 1 231 ? -11.182 9.167 -11.229 1.00 42.44 231 ARG A O 1
ATOM 1822 N N . LEU A 1 232 ? -10.771 9.490 -13.420 1.00 34.53 232 LEU A N 1
ATOM 1823 C CA . LEU A 1 232 ? -11.004 10.940 -13.433 1.00 34.53 232 LEU A CA 1
ATOM 1824 C C . LEU A 1 232 ? -12.316 11.232 -14.160 1.00 34.53 232 LEU A C 1
ATOM 1826 O O . LEU A 1 232 ? -12.468 10.736 -15.299 1.00 34.53 232 LEU A O 1
#

Secondary structure (DSSP, 8-state):
-PPPHHHHHHHHHHHHHHHHHHHHHHHHHHHHHHHHHTT--S--------------SS-HHHHHHHTT----PPPTT--HHHHHHHHHHHIIIIIHHHHHHHHHHHHHHHTTTS-HHHHHHHHHHHHHHHTT-HHHHHHHHHHHHHHHHTS-HHHHHHHHHHHHHHHHHHHHHHT---HHHHHHHHHHHHTS-S-HHHHTTHHHHHHHHHH--HHHHHHHHHHHHHHH----

Radius of gyration: 19.38 Å; chains: 1; bounding box: 38×44×66 Å